Protein AF-A0A1D3KZC9-F1 (afdb_monomer)

pLDDT: mean 85.13, std 7.22, range [50.62, 93.44]

Foldseek 3Di:
DDVVVVVVLVVLALVVDVVVNVVLVVLVVLLVVLVVQLVVDPDPVSNVVSVVVSVLSQLLSQLQVLQQLLCVVPPDSYRDDPPCSVSSNVLSVLLVVLVCVLQVVVLVVLVVVLVVVLVVVLVVCVVVVHPDDPVRSVVVSVVVSVVVSVVSVVVSVVLSVLLSSQCSVVVNDSVSSVPVVVSVVVVVVVD

Structure (mmCIF, N/CA/C/O backbone):
data_AF-A0A1D3KZC9-F1
#
_entry.id   AF-A0A1D3KZC9-F1
#
loop_
_atom_site.group_PDB
_atom_site.id
_atom_site.type_symbol
_atom_site.label_atom_id
_atom_site.label_alt_id
_atom_site.label_comp_id
_atom_site.label_asym_id
_atom_site.label_entity_id
_atom_site.label_seq_id
_atom_site.pdbx_PDB_ins_code
_atom_site.Cartn_x
_atom_site.Cartn_y
_atom_site.Cartn_z
_atom_site.occupancy
_atom_site.B_iso_or_equiv
_atom_site.auth_seq_id
_atom_site.auth_comp_id
_atom_site.auth_asym_id
_atom_site.auth_atom_id
_atom_site.pdbx_PDB_model_num
ATOM 1 N N . MET A 1 1 ? -7.525 -28.012 16.147 1.00 68.50 1 MET A N 1
ATOM 2 C CA . MET A 1 1 ? -8.435 -26.908 15.762 1.00 68.50 1 MET A CA 1
ATOM 3 C C . MET A 1 1 ? -9.162 -27.343 14.500 1.00 68.50 1 MET A C 1
ATOM 5 O O . MET A 1 1 ? -8.484 -27.747 13.566 1.00 68.50 1 MET A O 1
ATOM 9 N N . ASN A 1 2 ? -10.496 -27.383 14.488 1.00 84.69 2 ASN A N 1
ATOM 10 C CA . ASN A 1 2 ? -11.242 -27.889 13.331 1.00 84.69 2 ASN A CA 1
ATOM 11 C C . ASN A 1 2 ? -11.447 -26.745 12.324 1.00 84.69 2 ASN A C 1
ATOM 13 O O . ASN A 1 2 ? -11.935 -25.686 12.720 1.00 84.69 2 ASN A O 1
ATOM 17 N N . ILE A 1 3 ? -11.058 -26.927 11.058 1.00 83.94 3 ILE A N 1
ATOM 18 C CA . ILE A 1 3 ? -11.048 -25.859 10.033 1.00 83.94 3 ILE A CA 1
ATOM 19 C C . ILE A 1 3 ? -12.430 -25.207 9.904 1.00 83.94 3 ILE A C 1
ATOM 21 O O . ILE A 1 3 ? -12.542 -23.984 9.851 1.00 83.94 3 ILE A O 1
ATOM 25 N N . THR A 1 4 ? -13.491 -26.012 9.974 1.00 87.56 4 THR A N 1
ATOM 26 C CA . THR A 1 4 ? -14.883 -25.549 9.937 1.00 87.56 4 THR A CA 1
ATOM 27 C C . THR A 1 4 ? -15.200 -24.533 11.035 1.00 87.56 4 THR A C 1
ATOM 29 O O . THR A 1 4 ? -15.912 -23.562 10.787 1.00 87.56 4 THR A O 1
ATOM 32 N N . HIS A 1 5 ? -14.656 -24.720 12.242 1.00 84.38 5 HIS A N 1
ATOM 33 C CA . HIS A 1 5 ? -14.880 -23.798 13.357 1.00 84.38 5 HIS A CA 1
ATOM 34 C C . HIS A 1 5 ? -14.177 -22.458 13.111 1.00 84.38 5 HIS A C 1
ATOM 36 O O . HIS A 1 5 ? -14.783 -21.407 13.280 1.00 84.38 5 HIS A O 1
ATOM 42 N N . ILE A 1 6 ? -12.940 -22.492 12.605 1.00 83.69 6 ILE A N 1
ATOM 43 C CA . ILE A 1 6 ? -12.166 -21.288 12.261 1.00 83.69 6 ILE A CA 1
ATOM 44 C C . ILE A 1 6 ? -12.878 -20.485 11.174 1.00 83.69 6 ILE A C 1
ATOM 46 O O . ILE A 1 6 ? -12.990 -19.263 11.275 1.00 83.69 6 ILE A O 1
ATOM 50 N N . MET A 1 7 ? -13.378 -21.165 10.138 1.00 83.06 7 MET A N 1
ATOM 51 C CA . MET A 1 7 ? -14.126 -20.513 9.064 1.00 83.06 7 MET A CA 1
ATOM 52 C C . MET A 1 7 ? -15.415 -19.878 9.589 1.00 83.06 7 MET A C 1
ATOM 54 O O . MET A 1 7 ? -15.706 -18.728 9.261 1.00 83.06 7 MET A O 1
ATOM 58 N N . LYS A 1 8 ? -16.160 -20.596 10.438 1.00 86.06 8 LYS A N 1
ATOM 59 C CA . LYS A 1 8 ? -17.395 -20.091 11.046 1.00 86.06 8 LYS A CA 1
ATOM 60 C C . LYS A 1 8 ? -17.137 -18.843 11.892 1.00 86.06 8 LYS A C 1
ATOM 62 O O . LYS A 1 8 ? -17.851 -17.858 11.728 1.00 86.06 8 LYS A O 1
ATOM 67 N N . ASP A 1 9 ? -16.105 -18.855 12.729 1.00 84.44 9 ASP A N 1
ATOM 68 C CA . ASP A 1 9 ? -15.756 -17.716 13.585 1.00 84.44 9 ASP A CA 1
ATOM 69 C C . ASP A 1 9 ? -15.277 -16.513 12.759 1.00 84.44 9 ASP A C 1
ATOM 71 O O . ASP A 1 9 ? -15.690 -15.377 13.001 1.00 84.44 9 ASP A O 1
ATOM 75 N N . SER A 1 10 ? -14.473 -16.769 11.722 1.00 82.81 10 SER A N 1
ATOM 76 C CA . SER A 1 10 ? -13.952 -15.730 10.823 1.00 82.81 10 SER A CA 1
ATOM 77 C C . SER A 1 10 ? -15.059 -15.022 10.039 1.00 82.81 10 SER A C 1
ATOM 79 O O . SER A 1 10 ? -14.954 -13.824 9.794 1.00 82.81 10 SER A O 1
ATOM 81 N N . LEU A 1 11 ? -16.124 -15.738 9.657 1.00 84.38 11 LEU A N 1
ATOM 82 C CA . LEU A 1 11 ? -17.298 -15.158 8.994 1.00 84.38 11 LEU A CA 1
ATOM 83 C C . LEU A 1 11 ? -18.260 -14.502 9.987 1.00 84.38 11 LEU A C 1
ATOM 85 O O . LEU A 1 11 ? -18.856 -13.474 9.675 1.00 84.38 11 LEU A O 1
ATOM 89 N N . LYS A 1 12 ? -18.396 -15.051 11.198 1.00 85.75 12 LYS A N 1
ATOM 90 C CA . LYS A 1 12 ? -19.250 -14.465 12.237 1.00 85.75 12 LYS A CA 1
ATOM 91 C C . LYS A 1 12 ? -18.767 -13.070 12.628 1.00 85.75 12 LYS A C 1
ATOM 93 O O . LYS A 1 12 ? -19.596 -12.190 12.810 1.00 85.75 12 LYS A O 1
ATOM 98 N N . TYR A 1 13 ? -17.454 -12.847 12.692 1.00 85.56 13 TYR A N 1
ATOM 99 C CA . TYR A 1 13 ? -16.871 -11.567 13.101 1.00 85.56 13 TYR A CA 1
ATOM 100 C C . TYR A 1 13 ? -17.349 -10.349 12.275 1.00 85.56 13 TYR A C 1
ATOM 102 O O . TYR A 1 13 ? -17.935 -9.435 12.858 1.00 85.56 13 TYR A O 1
ATOM 110 N N . PRO A 1 14 ? -17.176 -10.289 10.935 1.00 80.19 14 PRO A N 1
ATOM 111 C CA . PRO A 1 14 ? -17.654 -9.155 10.144 1.00 80.19 14 PRO A CA 1
ATOM 112 C C . PRO A 1 14 ? -19.182 -9.031 10.165 1.00 80.19 14 PRO A C 1
ATOM 114 O O . PRO A 1 14 ? -19.695 -7.915 10.163 1.00 80.19 14 PRO A O 1
ATOM 117 N N . PHE A 1 15 ? -19.913 -10.149 10.226 1.00 82.31 15 PHE A N 1
ATOM 118 C CA . PHE A 1 15 ? -21.379 -10.147 10.214 1.00 82.31 15 PHE A CA 1
ATOM 119 C C . PHE A 1 15 ? -22.026 -9.960 11.590 1.00 82.31 15 PHE A C 1
ATOM 121 O O . PHE A 1 15 ? -23.232 -9.728 11.654 1.00 82.31 15 PHE A O 1
ATOM 128 N N . SER A 1 16 ? -21.251 -9.986 12.679 1.00 84.81 16 SER A N 1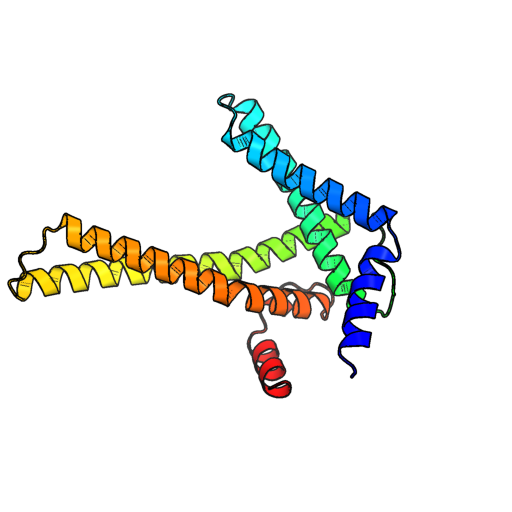
ATOM 129 C CA . SER A 1 16 ? -21.761 -9.760 14.036 1.00 84.81 16 SER A CA 1
ATOM 130 C C . SER A 1 16 ? -22.376 -8.369 14.189 1.00 84.81 16 SER A C 1
ATOM 132 O O . SER A 1 16 ? -23.273 -8.178 15.004 1.00 84.81 16 SER A O 1
ATOM 134 N N . ASP A 1 17 ? -21.920 -7.398 13.393 1.00 85.31 17 ASP A N 1
ATOM 135 C CA . ASP A 1 17 ? -22.535 -6.079 13.296 1.00 85.31 17 ASP A CA 1
ATOM 136 C C . ASP A 1 17 ? -22.611 -5.635 11.830 1.00 85.31 17 ASP A C 1
ATOM 138 O O . ASP A 1 17 ? -21.705 -4.995 11.283 1.00 85.31 17 ASP A O 1
ATOM 142 N N . TRP A 1 18 ? -23.737 -5.970 11.196 1.00 85.06 18 TRP A N 1
ATOM 143 C CA . TRP A 1 18 ? -24.006 -5.654 9.793 1.00 85.06 18 TRP A CA 1
ATOM 144 C C . TRP A 1 18 ? -23.922 -4.152 9.486 1.00 85.06 18 TRP A C 1
ATOM 146 O O . TRP A 1 18 ? -23.518 -3.764 8.390 1.00 85.06 18 TRP A O 1
ATOM 156 N N . LYS A 1 19 ? -24.250 -3.279 10.453 1.00 86.62 19 LYS A N 1
ATOM 157 C CA . LYS A 1 19 ? -24.164 -1.824 10.255 1.00 86.62 19 LYS A CA 1
ATOM 158 C C . LYS A 1 19 ? -22.709 -1.389 10.124 1.00 86.62 19 LYS A C 1
ATOM 160 O O . LYS A 1 19 ? -22.384 -0.657 9.194 1.00 86.62 19 LYS A O 1
ATOM 165 N N . LYS A 1 20 ? -21.821 -1.851 11.012 1.00 87.06 20 LYS A N 1
ATOM 166 C CA . LYS A 1 20 ? -20.382 -1.534 10.933 1.00 87.06 20 LYS A CA 1
ATOM 167 C C . LYS A 1 20 ? -19.753 -2.095 9.656 1.00 87.06 20 LYS A C 1
ATOM 169 O O . LYS A 1 20 ? -18.963 -1.396 9.025 1.00 87.06 20 LYS A O 1
ATOM 174 N N . PHE A 1 21 ? -20.133 -3.310 9.258 1.00 86.88 21 PHE A N 1
ATOM 175 C CA . PHE A 1 21 ? -19.684 -3.914 8.003 1.00 86.88 21 PHE A CA 1
ATOM 176 C C . PHE A 1 21 ? -20.085 -3.074 6.785 1.00 86.88 21 PHE A C 1
ATOM 178 O O . PHE A 1 21 ? -19.226 -2.712 5.984 1.00 86.88 21 PHE A O 1
ATOM 185 N N . LEU A 1 22 ? -21.363 -2.690 6.686 1.00 88.06 22 LEU A N 1
ATOM 186 C CA . LEU A 1 22 ? -21.849 -1.838 5.600 1.00 88.06 22 LEU A CA 1
ATOM 187 C C . LEU A 1 22 ? -21.183 -0.461 5.594 1.00 88.06 22 LEU A C 1
ATOM 189 O O . LEU A 1 22 ? -20.773 0.001 4.535 1.00 88.06 22 LEU A O 1
ATOM 193 N N . ILE A 1 23 ? -21.033 0.183 6.757 1.00 87.69 23 ILE A N 1
ATOM 194 C CA . ILE A 1 23 ? -20.352 1.483 6.863 1.00 87.69 23 ILE A CA 1
ATOM 195 C C . ILE A 1 23 ? -18.921 1.370 6.335 1.00 87.69 23 ILE A C 1
ATOM 197 O O . ILE A 1 23 ? -18.491 2.204 5.540 1.00 87.69 23 ILE A O 1
ATOM 201 N N . PHE A 1 24 ? -18.192 0.322 6.727 1.00 88.00 24 PHE A N 1
ATOM 202 C CA . PHE A 1 24 ? -16.841 0.096 6.228 1.00 88.00 24 PHE A CA 1
ATOM 203 C C . PHE A 1 24 ? -16.810 -0.173 4.717 1.00 88.00 24 PHE A C 1
ATOM 205 O O . PHE A 1 24 ? -15.984 0.401 4.011 1.00 88.00 24 PHE A O 1
ATOM 212 N N . GLY A 1 25 ? -17.733 -0.996 4.211 1.00 86.62 25 GLY A N 1
ATOM 213 C CA . GLY A 1 25 ? -17.872 -1.273 2.781 1.00 86.62 25 GLY A CA 1
ATOM 214 C C . GLY A 1 25 ? -18.138 -0.008 1.965 1.00 86.62 25 GLY A C 1
ATOM 215 O O . GLY A 1 25 ? -17.467 0.231 0.965 1.00 86.62 25 GLY A O 1
ATOM 216 N N . ILE A 1 26 ? -19.040 0.857 2.434 1.00 89.88 26 ILE A N 1
ATOM 217 C CA . ILE A 1 26 ? -19.328 2.153 1.809 1.00 89.88 26 ILE A CA 1
ATOM 218 C C . ILE A 1 26 ? -18.075 3.039 1.803 1.00 89.88 26 ILE A C 1
ATOM 220 O O . ILE A 1 26 ? -17.724 3.589 0.761 1.00 89.88 26 ILE A O 1
ATOM 224 N N . ILE A 1 27 ? -17.352 3.131 2.925 1.00 88.44 27 ILE A N 1
ATOM 225 C CA . ILE A 1 27 ? -16.090 3.886 3.006 1.00 88.44 27 ILE A CA 1
ATOM 226 C C . ILE A 1 27 ? -15.076 3.382 1.966 1.00 88.44 27 ILE A C 1
ATOM 228 O O . ILE A 1 27 ? -14.432 4.193 1.296 1.00 88.44 27 ILE A O 1
ATOM 232 N N . LEU A 1 28 ? -14.940 2.063 1.796 1.00 89.81 28 LEU A N 1
ATOM 233 C CA . LEU A 1 28 ? -14.043 1.474 0.797 1.00 89.81 28 LEU A CA 1
ATOM 234 C C . LEU A 1 28 ? -14.463 1.814 -0.635 1.00 89.81 28 LEU A C 1
ATOM 236 O O . LEU A 1 28 ? -13.606 2.168 -1.446 1.00 89.81 28 LEU A O 1
ATOM 240 N N . VAL A 1 29 ? -15.759 1.742 -0.943 1.00 90.81 29 VAL A N 1
ATOM 241 C CA . VAL A 1 29 ? -16.281 2.113 -2.265 1.00 90.81 29 VAL A CA 1
ATOM 242 C C . VAL A 1 29 ? -15.969 3.577 -2.558 1.00 90.81 29 VAL A C 1
ATOM 244 O O . VAL A 1 29 ? -15.335 3.858 -3.571 1.00 90.81 29 VAL A O 1
ATOM 247 N N . PHE A 1 30 ? -16.293 4.496 -1.643 1.00 87.25 30 PHE A N 1
ATOM 248 C CA . PHE A 1 30 ? -15.986 5.919 -1.821 1.00 87.25 30 PHE A CA 1
ATOM 249 C C . PHE A 1 30 ? -14.489 6.173 -1.998 1.00 87.25 30 PHE A C 1
ATOM 251 O O . PHE A 1 30 ? -14.108 6.939 -2.878 1.00 87.25 30 PHE A O 1
ATOM 258 N N . THR A 1 31 ? -13.637 5.497 -1.220 1.00 85.88 31 THR A N 1
ATOM 259 C CA . THR A 1 31 ? -12.176 5.628 -1.345 1.00 85.88 31 THR A CA 1
ATOM 260 C C . THR A 1 31 ? -11.714 5.322 -2.772 1.00 85.88 31 THR A C 1
ATOM 262 O O . THR A 1 31 ? -10.960 6.099 -3.351 1.00 85.88 31 THR A O 1
ATOM 265 N N . ASN A 1 32 ? -12.198 4.224 -3.359 1.00 87.12 32 ASN A N 1
ATOM 266 C CA . ASN A 1 32 ? -11.830 3.835 -4.721 1.00 87.12 32 ASN A CA 1
ATOM 267 C C . ASN A 1 32 ? -12.495 4.728 -5.777 1.00 87.12 32 ASN A C 1
ATOM 269 O O . ASN A 1 32 ? -11.850 5.077 -6.761 1.00 87.12 32 ASN A O 1
ATOM 273 N N . MET A 1 33 ? -13.748 5.145 -5.567 1.00 86.62 33 MET A N 1
ATOM 274 C CA . MET A 1 33 ? -14.445 6.051 -6.483 1.00 86.62 33 MET A CA 1
ATOM 275 C C . MET A 1 33 ? -13.717 7.391 -6.626 1.00 86.62 33 MET A C 1
ATOM 277 O O . MET A 1 33 ? -13.533 7.849 -7.748 1.00 86.62 33 MET A O 1
ATOM 281 N N . PHE A 1 34 ? -13.245 7.992 -5.527 1.00 85.00 34 PHE A N 1
ATOM 282 C CA . PHE A 1 34 ? -12.469 9.237 -5.586 1.00 85.00 34 PHE A CA 1
ATOM 283 C C . PHE A 1 34 ? -11.168 9.077 -6.384 1.00 85.00 34 PHE A C 1
ATOM 285 O O . PHE A 1 34 ? -10.842 9.938 -7.198 1.00 85.00 34 PHE A O 1
ATOM 292 N N . SER A 1 35 ? -10.452 7.961 -6.211 1.00 81.62 35 SER A N 1
ATOM 293 C CA . SER A 1 35 ? -9.245 7.675 -6.997 1.00 81.62 35 SER A CA 1
ATOM 294 C C . SER A 1 35 ? -9.551 7.467 -8.479 1.00 81.62 35 SER A C 1
ATOM 296 O O . SER A 1 35 ? -8.820 7.968 -9.325 1.00 81.62 35 SER A O 1
ATOM 298 N N . ILE A 1 36 ? -10.644 6.778 -8.804 1.00 85.06 36 ILE A N 1
ATOM 299 C CA . ILE A 1 36 ? -11.067 6.556 -10.189 1.00 85.06 36 ILE A CA 1
ATOM 300 C C . ILE A 1 36 ? -11.431 7.884 -10.856 1.00 85.06 36 ILE A C 1
ATOM 302 O O . ILE A 1 36 ? -10.916 8.163 -11.928 1.00 85.06 36 ILE A O 1
ATOM 306 N N . ILE A 1 37 ? -12.239 8.738 -10.216 1.00 83.75 37 ILE A N 1
ATOM 307 C CA . ILE A 1 37 ? -12.642 10.042 -10.779 1.00 83.75 37 ILE A CA 1
ATOM 308 C C . ILE A 1 37 ? -11.421 10.865 -11.205 1.00 83.75 37 ILE A C 1
ATOM 310 O O . ILE A 1 37 ? -11.433 11.446 -12.286 1.00 83.75 37 ILE A O 1
ATOM 314 N N . SER A 1 38 ? -10.350 10.852 -10.405 1.00 79.56 38 SER A N 1
ATOM 315 C CA . SER A 1 38 ? -9.118 11.584 -10.716 1.00 79.56 38 SER A CA 1
ATOM 316 C C . SER A 1 38 ? -8.408 11.125 -12.000 1.00 79.56 38 SER A C 1
ATOM 318 O O . SER A 1 38 ? -7.643 11.896 -12.567 1.00 79.56 38 SER A O 1
ATOM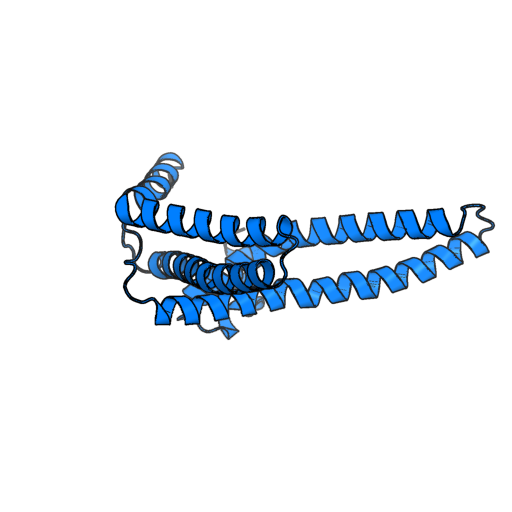 320 N N . LEU A 1 39 ? -8.669 9.899 -12.473 1.00 83.38 39 LEU A N 1
ATOM 321 C CA . LEU A 1 39 ? -8.093 9.338 -13.703 1.00 83.38 39 LEU A CA 1
ATOM 322 C C . LEU A 1 39 ? -8.916 9.657 -14.961 1.00 83.38 39 LEU A C 1
ATOM 324 O O . LEU A 1 39 ? -8.395 9.525 -16.063 1.00 83.38 39 LEU A O 1
ATOM 328 N N . PHE A 1 40 ? -10.191 10.029 -14.806 1.00 86.06 40 PHE A N 1
ATOM 329 C CA . PHE A 1 40 ? -11.140 10.225 -15.913 1.00 86.06 40 PHE A CA 1
ATOM 330 C C . PHE A 1 40 ? -11.567 11.689 -16.109 1.00 86.06 40 PHE A C 1
ATOM 332 O O . PHE A 1 40 ? -12.395 11.969 -16.971 1.00 86.06 40 PHE A O 1
ATOM 339 N N . THR A 1 41 ? -11.047 12.616 -15.302 1.00 87.00 41 THR A N 1
ATOM 340 C CA . THR A 1 41 ? -11.357 14.048 -15.394 1.00 87.00 41 THR A CA 1
ATOM 341 C C . THR A 1 41 ? -10.189 14.819 -15.998 1.00 87.00 41 THR A C 1
ATOM 343 O O . THR A 1 41 ? -9.063 14.707 -15.520 1.00 87.00 41 THR A O 1
ATOM 346 N N . ASP A 1 42 ? -10.472 15.655 -16.995 1.00 88.00 42 ASP A N 1
ATOM 347 C CA . ASP A 1 42 ? -9.493 16.603 -17.545 1.00 88.00 42 ASP A CA 1
ATOM 348 C C . ASP A 1 42 ? -9.398 17.888 -16.698 1.00 88.00 42 ASP A C 1
ATOM 350 O O . ASP A 1 42 ? -8.416 18.628 -16.769 1.00 88.00 42 ASP A O 1
ATOM 354 N N . ASP A 1 43 ? -10.409 18.163 -15.863 1.00 90.25 43 ASP A N 1
ATOM 355 C CA . ASP A 1 43 ? -10.400 19.303 -14.944 1.00 90.25 43 ASP A CA 1
ATOM 356 C C . ASP A 1 43 ? -9.453 19.045 -13.764 1.00 90.25 43 ASP A C 1
ATOM 358 O O . ASP A 1 43 ? -9.709 18.213 -12.884 1.00 90.25 43 ASP A O 1
ATOM 362 N N . LEU A 1 44 ? -8.372 19.824 -13.732 1.00 87.19 44 LEU A N 1
ATOM 363 C CA . LEU A 1 44 ? -7.324 19.771 -12.723 1.00 87.19 44 LEU A CA 1
ATOM 364 C C . LEU A 1 44 ? -7.845 20.029 -11.299 1.00 87.19 44 LEU A C 1
ATOM 366 O O . LEU A 1 44 ? -7.382 19.402 -10.347 1.00 87.19 44 LEU A O 1
ATOM 370 N N . THR A 1 45 ? -8.824 20.921 -11.133 1.00 89.94 45 THR A N 1
ATOM 371 C CA . THR A 1 45 ? -9.391 21.259 -9.817 1.00 89.94 45 THR A CA 1
ATOM 372 C C . THR A 1 45 ? -10.157 20.069 -9.249 1.00 89.94 45 THR A C 1
ATOM 374 O O . THR A 1 45 ? -10.005 19.724 -8.074 1.00 89.94 45 THR A O 1
ATOM 377 N N . LEU A 1 46 ? -10.939 19.397 -10.098 1.00 86.25 46 LEU A N 1
ATOM 378 C CA . LEU A 1 46 ? -11.672 18.186 -9.730 1.00 86.25 46 LEU A CA 1
ATOM 379 C C . LEU A 1 46 ? -10.726 17.002 -9.481 1.00 86.25 46 LEU A C 1
ATO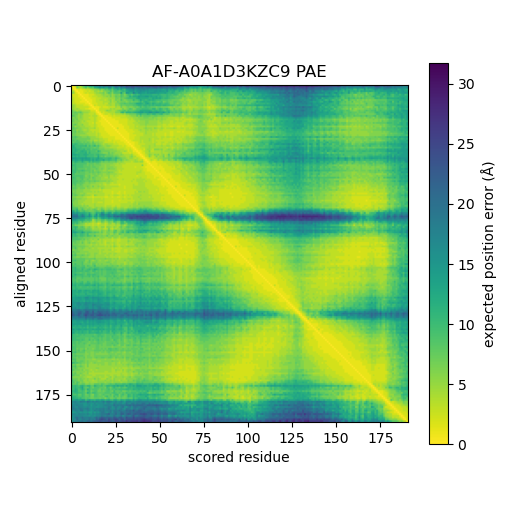M 381 O O . LEU A 1 46 ? -10.931 16.247 -8.524 1.00 86.25 46 LEU A O 1
ATOM 385 N N . ALA A 1 47 ? -9.657 16.865 -10.273 1.00 88.31 47 ALA A N 1
ATOM 386 C CA . ALA A 1 47 ? -8.622 15.853 -10.063 1.00 88.31 47 ALA A CA 1
ATOM 387 C C . ALA A 1 47 ? -7.938 16.020 -8.696 1.00 88.31 47 ALA A C 1
ATOM 389 O O . ALA A 1 47 ? -7.889 15.084 -7.898 1.00 88.31 47 ALA A O 1
ATOM 390 N N . PHE A 1 48 ? -7.469 17.228 -8.374 1.00 87.94 48 PHE A N 1
ATOM 391 C CA . PHE A 1 48 ? -6.833 17.484 -7.081 1.00 87.94 48 PHE A CA 1
ATOM 392 C C . PHE A 1 48 ? -7.806 17.341 -5.911 1.00 87.94 48 PHE A C 1
ATOM 394 O O . PHE A 1 48 ? -7.456 16.722 -4.905 1.00 87.94 48 PHE A O 1
ATOM 401 N N . GLY A 1 49 ? -9.029 17.866 -6.034 1.00 89.19 49 GLY A N 1
ATOM 402 C CA . GLY A 1 49 ? -10.050 17.736 -4.995 1.00 89.19 49 GLY A CA 1
ATOM 403 C C . GLY A 1 49 ? -10.356 16.271 -4.675 1.00 89.19 49 GLY A C 1
ATOM 404 O O . GLY A 1 49 ? -10.324 15.869 -3.511 1.00 89.19 49 GLY A O 1
ATOM 405 N N . SER A 1 50 ? -10.565 15.449 -5.708 1.00 88.00 50 SER A N 1
ATOM 406 C CA . SER A 1 50 ? -10.829 14.015 -5.547 1.00 88.00 50 SER A CA 1
ATOM 407 C C . SER A 1 50 ? -9.635 13.248 -4.970 1.00 88.00 50 SER A C 1
ATOM 409 O O . SER A 1 50 ? -9.833 12.423 -4.077 1.00 88.00 50 SER A O 1
ATOM 411 N N . LEU A 1 51 ? -8.399 13.563 -5.373 1.00 87.31 51 LEU A N 1
ATOM 412 C CA . LEU A 1 51 ? -7.194 12.970 -4.782 1.00 87.31 51 LEU A CA 1
ATOM 413 C C . LEU A 1 51 ? -7.075 13.272 -3.288 1.00 87.31 51 LEU A C 1
ATOM 415 O O . LEU A 1 51 ? -6.861 12.355 -2.497 1.00 87.31 51 LEU A O 1
ATOM 419 N N . VAL A 1 52 ? -7.249 14.533 -2.882 1.00 89.62 52 VAL A N 1
ATOM 420 C CA . VAL A 1 52 ? -7.164 14.931 -1.468 1.00 89.62 52 VAL A CA 1
ATOM 421 C C . VAL A 1 52 ? -8.252 14.238 -0.646 1.00 89.62 52 VAL A C 1
ATOM 423 O O . VAL A 1 52 ? -7.957 13.666 0.408 1.00 89.62 52 VAL A O 1
ATOM 426 N N . SER A 1 53 ? -9.496 14.217 -1.133 1.00 88.50 53 SER A N 1
ATOM 427 C CA . SER A 1 53 ? -10.601 13.520 -0.466 1.00 88.50 53 SER A CA 1
ATOM 428 C C . SER A 1 53 ? -10.353 12.014 -0.357 1.00 88.50 53 SER A C 1
ATOM 430 O O . SER A 1 53 ? -10.474 11.449 0.733 1.00 88.50 53 SER A O 1
ATOM 432 N N . GLY A 1 54 ? -9.947 11.366 -1.452 1.00 87.75 54 GLY A N 1
ATOM 433 C CA . GLY A 1 54 ? -9.615 9.943 -1.477 1.00 87.75 54 GLY A CA 1
ATOM 434 C C . GLY A 1 54 ? -8.467 9.601 -0.529 1.00 87.75 54 GLY A C 1
ATOM 435 O O . GLY A 1 54 ? -8.525 8.597 0.179 1.00 87.75 54 GLY A O 1
ATOM 436 N N . PHE A 1 55 ? -7.464 10.473 -0.432 1.00 86.62 55 PHE A N 1
ATOM 437 C CA . PHE A 1 55 ? -6.336 10.300 0.476 1.00 86.62 55 PHE A CA 1
ATOM 438 C C . PHE A 1 55 ? -6.777 10.350 1.946 1.00 86.62 55 PHE A C 1
ATOM 440 O O . PHE A 1 55 ? -6.467 9.438 2.714 1.00 86.62 55 PHE A O 1
ATOM 447 N N . ILE A 1 56 ? -7.569 11.357 2.335 1.00 89.12 56 ILE A N 1
ATOM 448 C CA . ILE A 1 56 ? -8.087 11.504 3.707 1.00 89.12 56 ILE A CA 1
ATOM 449 C C . ILE A 1 56 ? -8.951 10.298 4.103 1.00 89.12 56 ILE A C 1
ATOM 451 O O . ILE A 1 56 ? -8.743 9.701 5.165 1.00 89.12 56 ILE A O 1
ATOM 455 N N . ILE A 1 57 ? -9.900 9.912 3.247 1.00 89.12 57 ILE A N 1
ATOM 456 C CA . ILE A 1 57 ? -10.805 8.783 3.505 1.00 89.12 57 ILE A CA 1
ATOM 457 C C . ILE A 1 57 ? -10.019 7.465 3.519 1.00 89.12 57 ILE A C 1
ATOM 459 O O . ILE A 1 57 ? -10.228 6.628 4.400 1.00 89.12 57 ILE A O 1
ATOM 463 N N . GLY A 1 58 ? -9.048 7.308 2.619 1.00 89.12 58 GLY A N 1
ATOM 464 C CA . GLY A 1 58 ? -8.178 6.138 2.552 1.00 89.12 58 GLY A CA 1
ATOM 465 C C . GLY A 1 58 ? -7.363 5.926 3.829 1.00 89.12 58 GLY A C 1
ATOM 466 O O . GLY A 1 58 ? -7.242 4.793 4.301 1.00 89.12 58 GLY A O 1
ATOM 467 N N . PHE A 1 59 ? -6.861 6.995 4.457 1.00 89.81 59 PHE A N 1
ATOM 468 C CA . PHE A 1 59 ? -6.209 6.883 5.766 1.00 89.81 59 PHE A CA 1
ATOM 469 C C . PHE A 1 59 ? -7.153 6.417 6.859 1.00 89.81 59 PHE A C 1
ATOM 471 O O . PHE A 1 59 ? -6.773 5.571 7.668 1.00 89.81 59 PHE A O 1
ATOM 478 N N . LEU A 1 60 ? -8.371 6.955 6.894 1.00 90.38 60 LEU A N 1
ATOM 479 C CA . LEU A 1 60 ? -9.378 6.542 7.866 1.00 90.38 60 LEU A CA 1
ATOM 480 C C . LEU A 1 60 ? -9.745 5.067 7.682 1.00 90.38 60 LEU A C 1
ATOM 482 O O . LEU A 1 60 ? -9.831 4.336 8.670 1.00 90.38 60 LEU A O 1
ATOM 486 N N . ALA A 1 61 ? -9.870 4.610 6.433 1.00 90.81 61 ALA A N 1
ATOM 487 C CA . ALA A 1 61 ? -10.108 3.211 6.103 1.00 90.81 61 ALA A CA 1
ATOM 488 C C . ALA A 1 61 ? -8.954 2.309 6.576 1.00 90.81 61 ALA A C 1
ATOM 490 O O . ALA A 1 61 ? -9.185 1.328 7.285 1.00 90.81 61 ALA A O 1
ATOM 491 N N . LYS A 1 62 ? -7.697 2.666 6.272 1.00 91.25 62 LYS A N 1
ATOM 492 C CA . LYS A 1 62 ? -6.511 1.916 6.734 1.00 91.25 62 LYS A 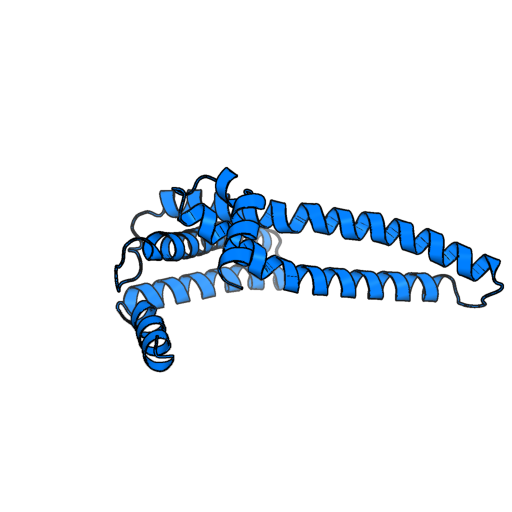CA 1
ATOM 493 C C . LYS A 1 62 ? -6.359 1.933 8.256 1.00 91.25 62 LYS A C 1
ATOM 495 O O . LYS A 1 62 ? -6.003 0.919 8.853 1.00 91.25 62 LYS A O 1
ATOM 500 N N . GLY A 1 63 ? -6.671 3.056 8.893 1.00 90.88 63 GLY A N 1
ATOM 501 C CA . GLY A 1 63 ? -6.715 3.187 10.345 1.00 90.88 63 GLY A CA 1
ATOM 502 C C . GLY A 1 63 ? -7.769 2.290 10.988 1.00 90.88 63 GLY A C 1
ATOM 503 O O . GLY A 1 63 ? -7.510 1.673 12.021 1.00 90.88 63 GLY A O 1
ATOM 504 N N . TYR A 1 64 ? -8.942 2.160 10.358 1.00 90.62 64 TYR A N 1
ATOM 505 C CA . TYR A 1 64 ? -9.975 1.224 10.797 1.00 90.62 64 TYR A CA 1
ATOM 506 C C . TYR A 1 64 ? -9.518 -0.232 10.673 1.00 90.62 64 TYR A C 1
ATOM 508 O O . TYR A 1 64 ? -9.648 -0.990 11.632 1.00 90.62 64 TYR A O 1
ATOM 516 N N . LEU A 1 65 ? -8.918 -0.605 9.535 1.00 89.69 65 LEU A N 1
ATOM 517 C CA . LEU A 1 65 ? -8.341 -1.940 9.330 1.00 89.69 65 LEU A CA 1
ATOM 518 C C . LEU A 1 65 ? -7.313 -2.271 10.409 1.00 89.69 65 LEU A C 1
ATOM 520 O O . LEU A 1 65 ? -7.359 -3.335 11.020 1.00 89.69 65 LEU A O 1
ATOM 524 N N . PHE A 1 66 ? -6.422 -1.331 10.711 1.00 91.44 66 PHE A N 1
ATOM 525 C CA . PHE A 1 66 ? -5.448 -1.514 11.776 1.00 91.44 66 PHE A CA 1
ATOM 526 C C . PHE A 1 66 ? -6.100 -1.655 13.157 1.00 91.44 66 PHE A C 1
ATOM 528 O O . PHE A 1 66 ? -5.647 -2.447 13.983 1.00 91.44 66 PHE A O 1
ATOM 535 N N . ARG A 1 67 ? -7.202 -0.943 13.406 1.00 89.88 67 ARG A N 1
ATOM 536 C CA . ARG A 1 67 ? -7.984 -1.093 14.635 1.00 89.88 67 ARG A CA 1
ATOM 537 C C . ARG A 1 67 ? -8.638 -2.469 14.740 1.00 89.88 67 ARG A C 1
ATOM 539 O O . ARG A 1 67 ? -8.652 -3.008 15.839 1.00 89.88 67 ARG A O 1
ATOM 546 N N . ILE A 1 68 ? -9.115 -3.051 13.637 1.00 88.25 68 ILE A N 1
ATOM 547 C CA . ILE A 1 68 ? -9.606 -4.441 13.602 1.00 88.25 68 ILE A CA 1
ATOM 548 C C . ILE A 1 68 ? -8.483 -5.401 14.016 1.00 88.25 68 ILE A C 1
ATOM 550 O O . ILE A 1 68 ? -8.672 -6.205 14.926 1.00 88.25 68 ILE A O 1
ATOM 554 N N . ILE A 1 69 ? -7.289 -5.253 13.430 1.00 88.38 69 ILE A N 1
ATOM 555 C CA . ILE A 1 69 ? -6.112 -6.069 13.783 1.00 88.38 69 ILE A CA 1
ATOM 556 C C . ILE A 1 69 ? -5.747 -5.893 15.267 1.00 88.38 69 ILE A C 1
ATOM 558 O O . ILE A 1 69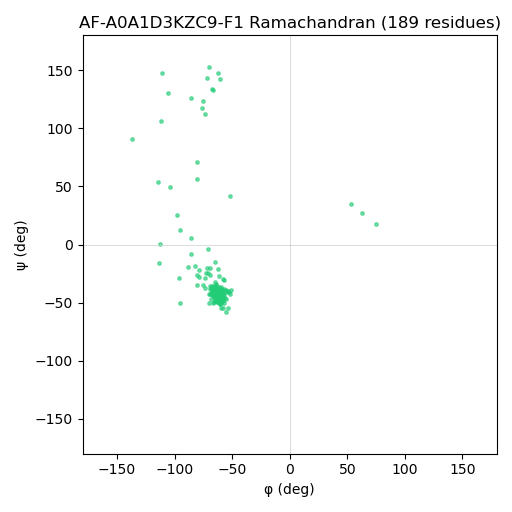 ? -5.411 -6.851 15.952 1.00 88.38 69 ILE A O 1
ATOM 562 N N . LYS A 1 70 ? -5.826 -4.673 15.805 1.00 86.62 70 LYS A N 1
ATOM 563 C CA . LYS A 1 70 ? -5.562 -4.410 17.228 1.00 86.62 70 LYS A CA 1
ATOM 564 C C . LYS A 1 70 ? -6.618 -5.032 18.138 1.00 86.62 70 LYS A C 1
ATOM 566 O O . LYS A 1 70 ? -6.279 -5.570 19.191 1.00 86.62 70 LYS A O 1
ATOM 571 N N . SER A 1 71 ? -7.882 -4.962 17.737 1.00 82.56 71 SER A N 1
ATOM 572 C CA . SER A 1 71 ? -9.002 -5.533 18.476 1.00 82.56 71 SER A CA 1
ATOM 573 C C . SER A 1 71 ? -8.995 -7.054 18.475 1.00 82.56 71 SER A C 1
ATOM 575 O O . SER A 1 71 ? -9.533 -7.620 19.410 1.00 82.56 71 SER A O 1
ATOM 577 N N . SER A 1 72 ? -8.310 -7.730 17.549 1.00 76.75 72 SER A N 1
ATOM 578 C CA . SER A 1 72 ? -8.171 -9.193 17.609 1.00 76.75 72 SER A CA 1
ATOM 579 C C . SER A 1 72 ? -7.378 -9.690 18.832 1.00 76.75 72 SER A C 1
ATOM 581 O O . SER A 1 72 ? -7.424 -10.874 19.148 1.00 76.75 72 SER A O 1
ATOM 583 N N . LYS A 1 73 ? -6.643 -8.810 19.534 1.00 67.62 73 LYS A N 1
ATOM 584 C CA . LYS A 1 73 ? -5.943 -9.125 20.796 1.00 67.62 73 LYS A CA 1
ATOM 585 C C . LYS A 1 73 ? -6.903 -9.272 21.981 1.00 67.62 73 LYS A C 1
ATOM 587 O O . LYS A 1 73 ? -6.593 -9.976 22.936 1.00 67.62 73 LYS A O 1
ATOM 592 N N . THR A 1 74 ? -8.031 -8.576 21.936 1.00 62.09 74 THR A N 1
ATOM 593 C CA . THR A 1 74 ? -9.028 -8.551 23.003 1.00 62.09 74 THR A CA 1
ATOM 594 C C . THR A 1 74 ? -10.237 -9.262 22.432 1.00 62.09 74 THR A C 1
ATOM 596 O O . THR A 1 74 ? -10.845 -8.673 21.558 1.00 62.09 74 THR A O 1
ATOM 599 N N . SER A 1 75 ? -10.535 -10.495 22.855 1.00 57.56 75 SER A N 1
ATOM 600 C CA . SER A 1 75 ? -11.504 -11.472 22.302 1.00 57.56 75 SER A CA 1
ATOM 601 C C . SER A 1 75 ? -12.956 -11.000 22.052 1.00 57.56 75 SER A C 1
ATOM 603 O O . SER A 1 75 ? -13.909 -11.706 22.364 1.00 57.56 75 SER A O 1
ATOM 605 N N . GLY A 1 76 ? -13.166 -9.801 21.524 1.00 62.41 76 GLY A N 1
ATOM 606 C CA . GLY A 1 76 ? -14.449 -9.282 21.118 1.00 62.41 76 GLY A CA 1
ATOM 607 C C . GLY A 1 76 ? -14.843 -9.956 19.819 1.00 62.41 76 GLY A C 1
ATOM 608 O O . GLY A 1 76 ? -14.122 -9.872 18.829 1.00 62.41 76 GLY A O 1
ATOM 609 N N . GLU A 1 77 ? -16.006 -10.595 19.827 1.00 68.50 77 GLU A N 1
ATOM 610 C CA . GLU A 1 77 ? -16.626 -11.167 18.629 1.00 68.50 77 GLU A CA 1
ATOM 611 C C . GLU A 1 77 ? -17.165 -10.085 17.674 1.00 68.50 77 GLU A C 1
ATOM 613 O O . GLU A 1 77 ? -17.623 -10.396 16.579 1.00 68.50 77 GLU A O 1
ATOM 618 N N . GLU A 1 78 ? -17.085 -8.809 18.068 1.00 77.56 78 GLU A N 1
ATOM 619 C CA . GLU A 1 78 ? -17.604 -7.678 17.308 1.00 77.56 78 GLU A CA 1
ATOM 620 C C . GLU A 1 78 ? -16.512 -6.765 16.730 1.00 77.56 78 GLU A C 1
ATOM 622 O O . GLU A 1 78 ? -15.490 -6.495 17.378 1.00 77.56 78 GLU A O 1
ATOM 627 N N . PRO A 1 79 ? -16.772 -6.166 15.552 1.00 81.81 79 PRO A N 1
ATOM 628 C CA . PRO A 1 79 ? -15.879 -5.183 14.971 1.00 81.81 79 PRO A CA 1
ATOM 629 C C . PRO A 1 79 ? -15.877 -3.855 15.756 1.00 81.81 79 PRO A C 1
ATOM 631 O O . PRO A 1 79 ? -16.885 -3.480 16.380 1.00 81.81 79 PRO A O 1
ATOM 634 N N . PRO A 1 80 ? -14.763 -3.090 15.717 1.00 84.94 80 PRO A N 1
ATOM 635 C CA . PRO A 1 80 ? -14.613 -1.854 16.481 1.00 84.94 80 PRO A CA 1
ATOM 636 C C . PRO A 1 80 ? -15.634 -0.781 16.082 1.00 84.94 80 PRO A C 1
ATOM 638 O O . PRO A 1 80 ? -16.001 -0.643 14.915 1.00 84.94 80 PRO A O 1
ATOM 641 N N . LYS A 1 81 ? -16.053 0.053 17.039 1.00 85.12 81 LYS A N 1
ATOM 642 C CA . LYS A 1 81 ? -16.967 1.182 16.781 1.00 85.12 81 LYS A CA 1
ATOM 643 C C . LYS A 1 81 ? -16.278 2.322 16.012 1.00 85.12 81 LYS A C 1
ATOM 645 O O . LYS A 1 81 ? -15.137 2.674 16.312 1.00 85.12 81 LYS A O 1
ATOM 650 N N . PHE A 1 82 ? -17.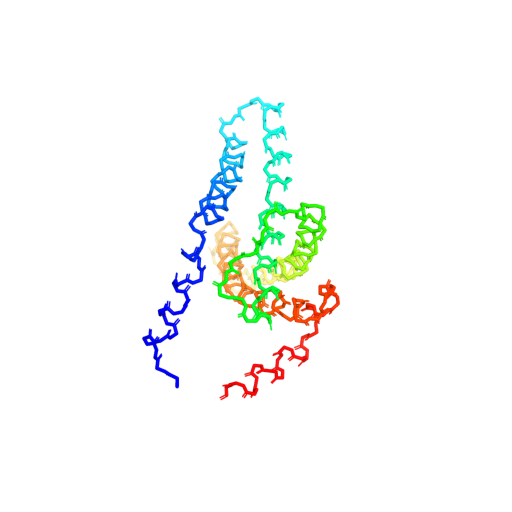005 2.981 15.109 1.00 82.69 82 PHE A N 1
ATOM 651 C CA . PHE A 1 82 ? -16.569 4.170 14.352 1.00 82.69 82 PHE A CA 1
ATOM 652 C C . PHE A 1 82 ? -16.682 5.477 15.164 1.00 82.69 82 PHE A C 1
ATOM 654 O O . PHE A 1 82 ? -17.372 6.413 14.780 1.00 82.69 82 PHE A O 1
ATOM 661 N N . ASN A 1 83 ? -16.047 5.539 16.336 1.00 81.00 83 ASN A N 1
ATOM 662 C CA . ASN A 1 83 ? -16.151 6.689 17.248 1.00 81.00 83 ASN A CA 1
ATOM 663 C C . A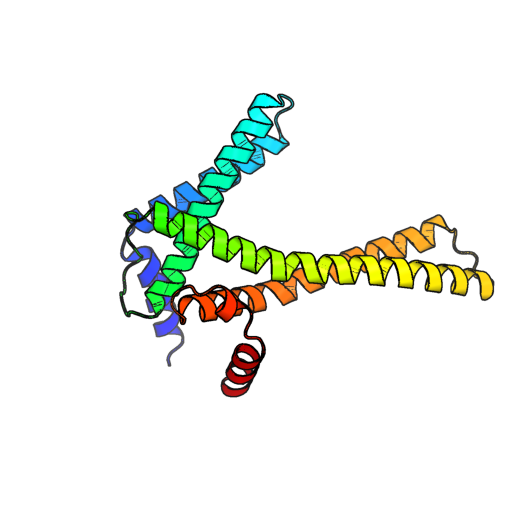SN A 1 83 ? -14.845 7.483 17.430 1.00 81.00 83 ASN A C 1
ATOM 665 O O . ASN A 1 83 ? -14.879 8.610 17.906 1.00 81.00 83 ASN A O 1
ATOM 669 N N . ALA A 1 84 ? -13.696 6.921 17.047 1.00 84.69 84 ALA A N 1
ATOM 670 C CA . ALA A 1 84 ? -12.376 7.489 17.322 1.00 84.69 84 ALA A CA 1
ATOM 671 C C . ALA A 1 84 ? -11.649 7.911 16.035 1.00 84.69 84 ALA A C 1
ATOM 673 O O . ALA A 1 84 ? -10.515 7.497 15.797 1.00 84.69 84 ALA A O 1
ATOM 674 N N . TRP A 1 85 ? -12.296 8.738 15.209 1.00 84.88 85 TRP A N 1
ATOM 675 C CA . TRP A 1 85 ? -11.792 9.182 13.900 1.00 84.88 85 TRP A CA 1
ATOM 676 C C . TRP A 1 85 ? -10.373 9.768 13.959 1.00 84.88 85 TRP A C 1
ATOM 678 O O . TRP A 1 85 ? -9.524 9.402 13.153 1.00 84.88 85 TRP A O 1
ATOM 688 N N . GLY A 1 86 ? -10.065 10.590 14.970 1.00 85.62 86 GLY A N 1
ATOM 689 C CA . GLY A 1 86 ? -8.715 11.139 15.155 1.00 85.62 86 GLY A CA 1
ATOM 690 C C . GLY A 1 86 ? -7.656 10.081 15.497 1.00 85.62 86 GLY A C 1
ATOM 691 O O . GLY A 1 86 ? -6.518 10.166 15.036 1.00 85.62 86 GLY A O 1
ATOM 692 N N . GLY A 1 87 ? -8.022 9.053 16.267 1.00 86.81 87 GLY A N 1
ATOM 693 C CA . GLY A 1 87 ? -7.144 7.909 16.537 1.00 86.81 87 GLY A CA 1
ATOM 694 C C . GLY A 1 87 ? -6.930 7.057 15.287 1.00 86.81 87 GLY A C 1
ATOM 695 O O . GLY A 1 87 ? -5.799 6.708 14.967 1.00 86.81 87 GLY A O 1
ATOM 696 N N . MET A 1 88 ? -8.005 6.814 14.533 1.00 88.50 88 MET A N 1
ATOM 697 C CA . MET A 1 88 ? -7.965 6.090 13.263 1.00 88.50 88 MET A CA 1
ATOM 698 C C . MET A 1 88 ? -7.078 6.801 12.241 1.00 88.50 88 MET A C 1
ATOM 700 O O . MET A 1 88 ? -6.269 6.151 11.596 1.00 88.50 88 MET A O 1
ATOM 704 N N . PHE A 1 89 ? -7.152 8.127 12.137 1.00 89.44 89 PHE A N 1
ATOM 705 C CA . PHE A 1 89 ? -6.279 8.886 11.244 1.00 89.44 89 PHE A CA 1
ATOM 706 C C . PHE A 1 89 ? -4.796 8.754 11.630 1.00 89.44 89 PHE A C 1
ATOM 708 O O . PHE A 1 89 ? -3.961 8.443 10.782 1.00 89.44 89 PHE A O 1
ATOM 715 N N . LYS A 1 90 ? -4.462 8.900 12.923 1.00 91.00 90 LYS A N 1
ATOM 716 C CA . LYS A 1 90 ? -3.086 8.709 13.427 1.00 91.00 90 LYS A CA 1
ATOM 717 C C . LYS A 1 90 ? -2.561 7.303 13.151 1.00 91.00 90 LYS A C 1
ATOM 719 O O . LYS A 1 90 ? -1.413 7.141 12.741 1.00 91.00 90 LYS A O 1
ATOM 724 N N . ASP A 1 91 ? -3.388 6.289 13.376 1.00 92.31 91 ASP A N 1
ATOM 725 C CA . ASP A 1 91 ? -3.025 4.906 13.089 1.00 92.31 91 ASP A CA 1
ATOM 726 C C . ASP A 1 91 ? -2.904 4.658 11.577 1.00 92.31 91 ASP A C 1
ATOM 728 O O . ASP A 1 91 ? -1.965 3.993 11.147 1.00 92.31 91 ASP A O 1
ATOM 732 N N . GLY A 1 92 ? -3.759 5.275 10.758 1.00 90.56 92 GLY A N 1
ATOM 733 C CA . GLY A 1 92 ? -3.661 5.268 9.299 1.00 90.56 92 GLY A CA 1
ATOM 734 C C . GLY A 1 92 ? -2.332 5.833 8.792 1.00 90.56 92 GLY A C 1
ATOM 735 O O . GLY A 1 92 ? -1.700 5.219 7.933 1.00 90.56 92 GLY A O 1
ATOM 736 N N . ILE A 1 93 ? -1.855 6.946 9.364 1.00 92.50 93 ILE A N 1
ATOM 737 C CA . ILE A 1 93 ? -0.532 7.510 9.043 1.00 92.50 93 ILE A CA 1
ATOM 738 C C . ILE A 1 93 ? 0.580 6.512 9.378 1.00 92.50 93 ILE A C 1
ATOM 740 O O . ILE A 1 93 ? 1.483 6.303 8.572 1.00 92.50 93 ILE A O 1
ATOM 744 N N . LYS A 1 94 ? 0.525 5.853 10.541 1.00 92.62 94 LYS A N 1
ATOM 745 C CA . LYS A 1 94 ? 1.534 4.843 10.906 1.00 92.62 94 LYS A CA 1
ATOM 746 C C . LYS A 1 94 ? 1.528 3.661 9.941 1.00 92.62 94 LYS A C 1
ATOM 748 O O . LYS A 1 94 ? 2.594 3.217 9.532 1.00 92.62 94 LYS A O 1
ATOM 753 N N . VAL A 1 95 ? 0.345 3.173 9.561 1.00 93.44 95 VAL A N 1
ATOM 754 C CA . VAL A 1 95 ? 0.191 2.097 8.568 1.00 93.44 95 VAL A CA 1
ATOM 755 C C . VAL A 1 95 ? 0.804 2.506 7.231 1.00 93.44 95 VAL A C 1
ATOM 757 O O . VAL A 1 95 ? 1.494 1.702 6.610 1.00 93.44 95 VAL A O 1
ATOM 760 N N . LEU A 1 96 ? 0.599 3.756 6.805 1.00 91.62 96 LEU A N 1
ATOM 761 C CA . LEU A 1 96 ? 1.231 4.290 5.603 1.00 91.62 96 LEU A CA 1
ATOM 762 C C . LEU A 1 96 ? 2.751 4.322 5.738 1.00 91.62 96 LEU A C 1
ATOM 764 O O . LEU A 1 96 ? 3.420 3.819 4.852 1.00 91.62 96 LEU A O 1
ATOM 768 N N . LEU A 1 97 ? 3.298 4.853 6.834 1.00 91.81 97 LEU A N 1
ATOM 769 C CA . LEU A 1 97 ? 4.748 4.903 7.048 1.00 91.81 97 LEU A CA 1
ATOM 770 C C . LEU A 1 97 ? 5.384 3.511 7.003 1.00 91.81 97 LEU A C 1
ATOM 772 O O . LEU A 1 97 ? 6.429 3.337 6.384 1.00 91.81 97 LEU A O 1
ATOM 776 N N . VAL A 1 98 ? 4.735 2.513 7.607 1.00 92.12 98 VAL A N 1
ATOM 777 C CA . VAL A 1 98 ? 5.156 1.113 7.485 1.00 92.12 98 VAL A CA 1
ATOM 778 C C . VAL A 1 98 ? 5.120 0.687 6.018 1.00 92.12 98 VAL A C 1
ATOM 780 O O . VAL A 1 98 ? 6.153 0.301 5.483 1.00 92.12 98 VAL A O 1
ATOM 783 N N . GLY A 1 99 ? 3.987 0.843 5.332 1.00 89.88 99 GLY A N 1
ATOM 784 C CA . GLY A 1 99 ? 3.870 0.497 3.913 1.00 89.88 99 GLY A CA 1
ATOM 785 C C . GLY A 1 99 ? 4.913 1.184 3.022 1.00 89.88 99 GLY A C 1
ATOM 786 O O . GLY A 1 99 ? 5.489 0.536 2.158 1.00 89.88 99 GLY A O 1
ATOM 787 N N . LEU A 1 100 ? 5.214 2.461 3.266 1.00 90.50 100 LEU A N 1
ATOM 788 C CA . LEU A 1 100 ? 6.227 3.217 2.533 1.00 90.50 100 LEU A CA 1
ATOM 789 C C . LEU A 1 100 ? 7.623 2.649 2.771 1.00 90.50 100 LEU A C 1
ATOM 791 O O . LEU A 1 100 ? 8.344 2.442 1.810 1.00 90.50 100 LEU A O 1
ATOM 795 N N . VAL A 1 101 ? 8.009 2.343 4.008 1.00 91.25 101 VAL A N 1
ATOM 796 C CA . VAL A 1 101 ? 9.333 1.762 4.287 1.00 91.25 101 VAL A CA 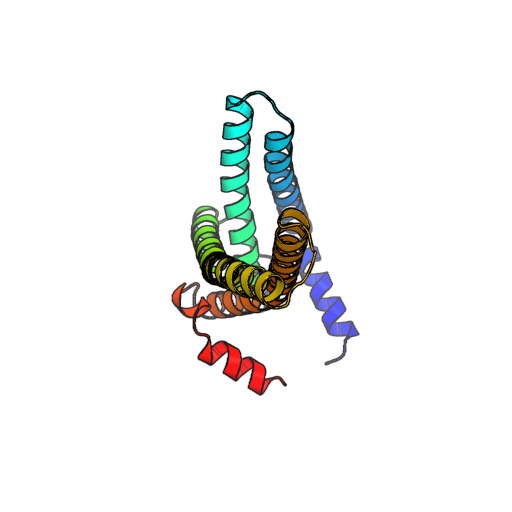1
ATOM 797 C C . VAL A 1 101 ? 9.492 0.392 3.619 1.00 91.25 101 VAL A C 1
ATOM 799 O O . VAL A 1 101 ? 10.530 0.126 3.017 1.00 91.25 101 VAL A O 1
ATOM 802 N N . TYR A 1 102 ? 8.458 -0.453 3.677 1.00 89.62 102 TYR A N 1
ATOM 803 C CA . TYR A 1 102 ? 8.477 -1.780 3.056 1.00 89.62 102 TYR A CA 1
ATOM 804 C C . TYR A 1 102 ? 8.378 -1.733 1.520 1.00 89.62 102 TYR A C 1
ATOM 806 O O . TYR A 1 102 ? 8.857 -2.649 0.859 1.00 89.62 102 TYR A O 1
ATOM 814 N N . LEU A 1 103 ? 7.805 -0.683 0.926 1.00 89.44 103 LEU A N 1
ATOM 815 C CA . LEU A 1 103 ? 7.670 -0.559 -0.530 1.00 89.44 103 LEU A CA 1
ATOM 816 C C . LEU A 1 103 ? 8.808 0.252 -1.161 1.00 89.44 103 LEU A C 1
ATOM 818 O O . LEU A 1 103 ? 9.425 -0.208 -2.114 1.00 89.44 103 LEU A O 1
ATOM 822 N N . ILE A 1 104 ? 9.104 1.438 -0.629 1.00 89.69 104 ILE A N 1
ATOM 823 C CA . ILE A 1 104 ? 10.020 2.416 -1.229 1.00 89.69 104 ILE A CA 1
ATOM 824 C C . ILE A 1 104 ? 11.468 1.943 -1.180 1.00 89.69 104 ILE A C 1
ATOM 826 O O . ILE A 1 104 ? 12.145 1.977 -2.205 1.00 89.69 104 ILE A O 1
ATOM 830 N N . ILE A 1 105 ? 11.958 1.517 -0.008 1.00 88.31 105 ILE A N 1
ATOM 831 C CA . ILE A 1 105 ? 13.376 1.148 0.145 1.00 88.31 105 ILE A CA 1
ATOM 832 C C . ILE A 1 105 ? 13.743 0.032 -0.842 1.00 88.31 105 ILE A C 1
ATOM 834 O O . ILE A 1 105 ? 14.725 0.179 -1.572 1.00 88.31 105 ILE A O 1
ATOM 838 N N . PRO A 1 106 ? 12.955 -1.053 -0.946 1.00 87.62 106 PRO A N 1
ATOM 839 C CA . PRO A 1 106 ? 13.335 -2.154 -1.818 1.00 87.62 106 PRO A CA 1
ATOM 840 C C . PRO A 1 106 ? 13.022 -1.866 -3.286 1.00 87.62 106 PRO A C 1
ATOM 842 O O . PRO A 1 106 ? 13.756 -2.328 -4.151 1.00 87.62 106 PRO A O 1
ATOM 845 N N . PHE A 1 107 ? 12.008 -1.043 -3.578 1.00 88.38 107 PHE A N 1
ATOM 846 C CA . PHE A 1 107 ? 11.764 -0.549 -4.933 1.00 88.38 107 PHE A CA 1
ATOM 847 C C . PHE A 1 107 ? 12.987 0.189 -5.490 1.00 88.38 107 PHE A C 1
ATOM 849 O O . PHE A 1 107 ? 13.465 -0.151 -6.570 1.00 88.38 107 PHE A O 1
ATOM 856 N N . PHE A 1 108 ? 13.549 1.139 -4.734 1.00 90.38 108 PHE A N 1
ATOM 857 C CA . PHE A 1 108 ? 14.759 1.843 -5.164 1.00 90.38 108 PHE A CA 1
ATOM 858 C C . PHE A 1 108 ? 15.956 0.904 -5.313 1.00 90.38 108 PHE A C 1
ATOM 860 O O . PHE A 1 108 ? 16.702 1.040 -6.279 1.00 90.38 108 PHE A O 1
ATOM 867 N N . LEU A 1 109 ? 16.123 -0.074 -4.416 1.00 91.12 109 LEU A N 1
ATOM 868 C CA . LEU A 1 109 ? 17.177 -1.082 -4.559 1.00 91.12 109 LEU A CA 1
ATOM 869 C C . LEU A 1 109 ? 17.035 -1.890 -5.854 1.00 91.12 109 LEU A C 1
ATOM 871 O O . LEU A 1 109 ? 18.025 -2.060 -6.560 1.00 91.12 109 LEU A O 1
ATOM 875 N N . ILE A 1 110 ? 15.825 -2.349 -6.185 1.00 91.56 110 ILE A N 1
ATOM 876 C CA . ILE A 1 110 ? 15.556 -3.116 -7.411 1.00 91.56 110 ILE A CA 1
ATOM 877 C C . ILE A 1 110 ? 15.846 -2.270 -8.650 1.00 91.56 110 ILE A C 1
ATOM 879 O O . ILE A 1 110 ? 16.501 -2.751 -9.568 1.00 91.56 110 ILE A O 1
ATOM 883 N N . VAL A 1 111 ? 15.399 -1.012 -8.674 1.00 90.62 111 VAL A N 1
ATOM 884 C CA . VAL A 1 111 ? 15.620 -0.120 -9.820 1.00 90.62 111 VAL A CA 1
ATOM 885 C C . VAL A 1 111 ? 17.106 0.187 -9.996 1.00 90.62 111 VAL A C 1
ATOM 887 O O . VAL A 1 111 ? 17.627 0.024 -11.094 1.00 90.62 111 VAL A O 1
ATOM 890 N N . ILE A 1 112 ? 17.809 0.583 -8.930 1.00 92.38 112 ILE A N 1
ATOM 891 C CA . ILE A 1 112 ? 19.238 0.932 -9.003 1.00 92.38 112 ILE A CA 1
ATOM 892 C C . ILE A 1 112 ? 20.065 -0.281 -9.435 1.00 92.38 112 ILE A C 1
ATOM 894 O O . ILE A 1 112 ? 20.859 -0.185 -10.370 1.00 92.38 112 ILE A O 1
ATOM 898 N N . LEU A 1 113 ? 19.859 -1.431 -8.786 1.00 91.50 113 LEU A N 1
ATOM 899 C CA . LEU A 1 113 ? 20.563 -2.662 -9.137 1.00 91.50 113 LEU A CA 1
ATOM 900 C C . LEU A 1 113 ? 20.212 -3.107 -10.558 1.00 91.50 113 LEU A C 1
ATOM 902 O O . LEU A 1 113 ? 21.077 -3.550 -11.304 1.00 91.50 113 LEU A O 1
ATOM 906 N N . GLY A 1 114 ? 18.951 -2.953 -10.946 1.00 91.00 114 GLY A N 1
ATOM 907 C CA . GLY A 1 114 ? 18.463 -3.314 -12.262 1.00 91.00 114 GLY A CA 1
ATOM 908 C C . GLY A 1 114 ? 19.091 -2.522 -13.395 1.00 91.00 114 GLY A C 1
ATOM 909 O O . GLY A 1 114 ? 19.551 -3.111 -14.369 1.00 91.00 114 GLY A O 1
ATOM 910 N N . LEU A 1 115 ? 19.153 -1.198 -13.248 1.00 88.88 115 LEU A N 1
ATOM 911 C CA . LEU A 1 115 ? 19.809 -0.320 -14.216 1.00 88.88 115 LEU A CA 1
ATOM 912 C C . LEU A 1 115 ? 21.300 -0.655 -14.345 1.00 88.88 115 LEU A C 1
ATOM 914 O O . LEU A 1 115 ? 21.813 -0.739 -15.458 1.00 88.88 115 LEU A O 1
ATOM 918 N N . PHE A 1 116 ? 21.968 -0.927 -13.222 1.00 90.25 116 PHE A N 1
ATOM 919 C CA . PHE A 1 116 ? 23.373 -1.332 -13.214 1.00 90.25 116 PHE A CA 1
ATOM 920 C C . PHE A 1 116 ? 23.607 -2.666 -13.942 1.00 90.25 116 PHE A C 1
ATOM 922 O O . PHE A 1 116 ? 24.508 -2.785 -14.772 1.00 90.25 116 PHE A O 1
ATOM 929 N N . LEU A 1 117 ? 22.771 -3.674 -13.678 1.00 88.19 117 LEU A N 1
ATOM 930 C CA . LEU A 1 117 ? 22.859 -4.975 -14.348 1.00 88.19 117 LEU A CA 1
ATOM 931 C C . LEU A 1 117 ? 22.567 -4.876 -15.848 1.00 88.19 117 LEU A C 1
ATOM 933 O O . LEU A 1 117 ? 23.202 -5.573 -16.640 1.00 88.19 117 LEU A O 1
ATOM 937 N N . LEU A 1 118 ? 21.638 -4.004 -16.242 1.00 88.31 118 LEU A N 1
ATOM 938 C CA . LEU A 1 118 ? 21.280 -3.784 -17.639 1.00 88.31 118 LEU A CA 1
ATOM 939 C C . LEU A 1 118 ? 22.455 -3.231 -18.452 1.00 88.31 118 LEU A C 1
ATOM 941 O O . LEU A 1 118 ? 22.697 -3.676 -19.574 1.00 88.31 118 LEU A O 1
ATOM 945 N N . GLU A 1 119 ? 23.222 -2.311 -17.870 1.00 85.88 119 GLU A N 1
ATOM 946 C CA . GLU A 1 119 ? 24.423 -1.757 -18.493 1.00 85.88 119 GLU A CA 1
ATOM 947 C C . GLU A 1 119 ? 25.529 -2.812 -18.652 1.00 85.88 119 GLU A C 1
ATOM 949 O O . GLU A 1 119 ? 26.116 -2.939 -19.729 1.00 85.88 119 GLU A O 1
ATOM 954 N N . ILE A 1 120 ? 25.780 -3.628 -17.623 1.00 87.44 120 ILE A N 1
ATOM 955 C CA . ILE A 1 120 ? 26.767 -4.720 -17.694 1.00 87.44 120 ILE A CA 1
ATOM 956 C C . ILE A 1 120 ? 26.380 -5.729 -18.777 1.00 87.44 120 ILE A C 1
ATOM 958 O O . ILE A 1 120 ? 27.209 -6.109 -19.606 1.00 87.44 120 ILE A O 1
ATOM 962 N N . PHE A 1 121 ? 25.120 -6.162 -18.779 1.00 83.25 121 PHE A N 1
ATOM 963 C CA . PHE A 1 121 ? 24.639 -7.181 -19.705 1.00 83.25 121 PHE A CA 1
ATOM 964 C C . PHE A 1 121 ? 24.624 -6.677 -21.152 1.00 83.25 121 PHE A C 1
ATOM 966 O O . PHE A 1 121 ? 25.042 -7.396 -22.060 1.00 83.25 121 PHE A O 1
ATOM 973 N N . GLY A 1 122 ? 24.229 -5.417 -21.367 1.00 83.06 122 GLY A N 1
ATOM 974 C CA . GLY A 1 122 ? 24.287 -4.777 -22.679 1.00 83.06 122 GLY A CA 1
ATOM 975 C C . GLY A 1 122 ? 25.707 -4.725 -23.241 1.00 83.06 122 GLY A C 1
ATOM 976 O O . GLY A 1 122 ? 25.932 -5.132 -24.381 1.00 83.06 122 GLY A O 1
ATOM 977 N N . ASN A 1 123 ? 26.681 -4.316 -22.424 1.00 83.69 123 ASN A N 1
ATOM 978 C CA . ASN A 1 123 ? 28.088 -4.313 -22.823 1.00 83.69 123 ASN A CA 1
ATOM 979 C C . ASN A 1 123 ? 28.621 -5.730 -23.093 1.00 83.69 123 ASN A C 1
ATOM 981 O O . ASN A 1 123 ? 29.374 -5.926 -24.046 1.00 83.69 123 ASN A O 1
ATOM 985 N N . LEU A 1 124 ? 28.227 -6.733 -22.304 1.00 85.00 124 LEU A N 1
ATOM 986 C CA . LEU A 1 124 ? 28.654 -8.121 -22.504 1.00 85.00 124 LEU A CA 1
ATOM 987 C C . LEU A 1 124 ? 28.197 -8.677 -23.863 1.00 85.00 124 LEU A C 1
ATOM 989 O O . LEU A 1 124 ? 28.999 -9.281 -24.570 1.00 85.00 124 LEU A O 1
ATOM 993 N N . ILE A 1 125 ? 26.940 -8.440 -24.255 1.00 83.75 125 ILE A N 1
ATOM 994 C CA . ILE A 1 125 ? 26.401 -8.893 -25.550 1.00 83.75 125 ILE A CA 1
ATOM 995 C C . ILE A 1 125 ? 27.193 -8.289 -26.715 1.00 83.75 125 ILE A C 1
ATOM 997 O O . ILE A 1 125 ? 27.561 -9.012 -27.643 1.00 83.75 125 ILE A O 1
ATOM 1001 N N . LEU A 1 126 ? 27.491 -6.987 -26.648 1.00 82.81 126 LEU A N 1
ATOM 1002 C CA . LEU A 1 126 ? 28.275 -6.295 -27.673 1.00 82.81 126 LEU A CA 1
ATOM 1003 C C . LEU A 1 126 ? 29.697 -6.867 -27.783 1.00 82.81 126 LEU A C 1
ATOM 1005 O O . LEU A 1 126 ? 30.178 -7.110 -28.887 1.00 82.81 126 LEU A O 1
ATOM 1009 N N . ASN A 1 127 ? 30.351 -7.142 -26.649 1.00 84.25 127 ASN A N 1
ATOM 1010 C CA . ASN A 1 127 ? 31.707 -7.703 -26.619 1.00 84.25 127 ASN A CA 1
ATOM 1011 C C . ASN A 1 127 ? 31.778 -9.161 -27.110 1.00 84.25 127 ASN A C 1
ATOM 1013 O O . ASN A 1 127 ? 32.813 -9.584 -27.617 1.00 84.25 127 ASN A O 1
ATOM 1017 N N . LEU A 1 128 ? 30.690 -9.928 -26.996 1.00 84.94 128 LEU A N 1
ATOM 1018 C CA . LEU A 1 128 ? 30.598 -11.311 -27.485 1.00 84.94 128 LEU A CA 1
ATOM 1019 C C . LEU A 1 128 ? 30.187 -11.411 -28.969 1.00 84.94 128 LEU A C 1
ATOM 1021 O O . LEU A 1 128 ? 29.963 -12.513 -29.467 1.00 84.94 128 LEU A O 1
ATOM 1025 N N . GLY A 1 129 ? 30.080 -10.283 -29.681 1.00 80.38 129 GLY A N 1
ATOM 1026 C CA . GLY A 1 129 ? 29.683 -10.246 -31.092 1.00 80.38 129 GLY A CA 1
ATOM 1027 C C . GLY A 1 129 ? 28.187 -10.484 -31.328 1.00 80.38 129 GLY A C 1
ATOM 1028 O O . GLY A 1 129 ? 27.786 -10.816 -32.443 1.00 80.38 129 GLY A O 1
ATOM 1029 N N . GLY A 1 130 ? 27.353 -10.337 -30.293 1.00 78.44 130 GLY A N 1
ATOM 1030 C CA . GLY A 1 130 ? 25.904 -10.460 -30.413 1.00 78.44 130 GLY A CA 1
ATOM 1031 C C . GLY A 1 130 ? 25.306 -9.333 -31.259 1.00 78.44 130 GLY A C 1
ATOM 1032 O O . GLY A 1 130 ? 25.596 -8.160 -31.048 1.00 78.44 130 GLY A O 1
ATOM 1033 N N . THR A 1 131 ? 24.429 -9.687 -32.199 1.00 76.00 131 THR A N 1
ATOM 1034 C CA . THR A 1 131 ? 23.760 -8.759 -33.130 1.00 76.00 131 THR A CA 1
ATOM 1035 C C . THR A 1 131 ? 22.352 -8.357 -32.677 1.00 76.00 131 THR A C 1
ATOM 1037 O O . THR A 1 131 ? 21.505 -8.009 -33.501 1.00 76.00 131 THR A O 1
ATOM 1040 N N . LEU A 1 132 ? 22.064 -8.400 -31.370 1.00 75.56 132 LEU A N 1
ATOM 1041 C CA . LEU A 1 132 ? 20.821 -7.816 -30.861 1.00 75.56 132 LEU A CA 1
ATOM 1042 C C . LEU A 1 132 ? 20.880 -6.295 -31.015 1.00 75.56 132 LEU A C 1
ATOM 1044 O O . LEU A 1 132 ? 21.870 -5.663 -30.644 1.00 75.56 132 LEU A O 1
ATOM 1048 N N . SER A 1 133 ? 19.802 -5.695 -31.526 1.00 81.88 133 SER A N 1
ATOM 1049 C CA . SER A 1 133 ? 19.693 -4.240 -31.536 1.00 81.88 133 SER A CA 1
ATOM 1050 C C . SER A 1 133 ? 19.728 -3.711 -30.102 1.00 81.88 133 SER A C 1
ATOM 1052 O O . SER A 1 133 ? 19.135 -4.289 -29.189 1.00 81.88 133 SER A O 1
ATOM 1054 N N . THR A 1 134 ? 20.380 -2.569 -29.903 1.00 78.88 134 THR A N 1
ATOM 1055 C CA . THR A 1 134 ? 20.449 -1.879 -28.609 1.00 78.88 134 THR A CA 1
ATOM 1056 C C . THR A 1 134 ? 19.059 -1.694 -27.985 1.00 78.88 134 THR A C 1
ATOM 1058 O O . THR A 1 134 ? 18.875 -1.915 -26.791 1.00 78.88 134 THR A O 1
ATOM 1061 N N . SER A 1 135 ? 18.051 -1.385 -28.807 1.00 82.19 135 SER A N 1
ATOM 1062 C CA . SER A 1 135 ? 16.649 -1.274 -28.390 1.00 82.19 135 SER A CA 1
ATOM 1063 C C . SER A 1 135 ? 16.057 -2.578 -27.847 1.00 82.19 135 SER A C 1
ATOM 1065 O O . SER A 1 135 ? 15.342 -2.539 -26.848 1.00 82.19 135 SER A O 1
ATOM 1067 N N . ALA A 1 136 ? 16.361 -3.727 -28.460 1.00 83.56 136 ALA A N 1
ATOM 1068 C CA . ALA A 1 136 ? 15.849 -5.022 -28.020 1.00 83.56 136 ALA A CA 1
ATOM 1069 C C . ALA A 1 136 ? 16.446 -5.416 -26.664 1.00 83.56 136 ALA A C 1
ATOM 1071 O O . ALA A 1 136 ? 15.717 -5.842 -25.772 1.00 83.56 136 ALA A O 1
ATOM 1072 N N . THR A 1 137 ? 17.751 -5.204 -26.472 1.00 81.56 137 THR A N 1
ATOM 1073 C CA . THR A 1 137 ? 18.435 -5.496 -25.204 1.00 81.56 137 THR A CA 1
ATOM 1074 C C . THR A 1 137 ? 17.869 -4.679 -24.042 1.00 81.56 137 THR A C 1
ATOM 1076 O O . THR A 1 137 ? 17.578 -5.236 -22.983 1.00 81.56 137 THR A O 1
ATOM 1079 N N . TYR A 1 138 ? 17.655 -3.372 -24.238 1.00 83.62 138 TYR A N 1
ATOM 1080 C CA . TYR A 1 138 ? 17.046 -2.526 -23.208 1.00 83.62 138 TYR A CA 1
ATOM 1081 C C . TYR A 1 138 ? 15.576 -2.878 -22.952 1.00 83.62 138 TYR A C 1
ATOM 1083 O O . TYR A 1 138 ? 15.161 -2.881 -21.795 1.00 83.62 138 TYR A O 1
ATOM 1091 N N . GLY A 1 139 ? 14.813 -3.232 -23.993 1.00 86.81 139 GLY A N 1
ATOM 1092 C CA . GLY A 1 139 ? 13.428 -3.694 -23.857 1.00 86.81 139 GLY A CA 1
ATOM 1093 C C . GLY A 1 139 ? 13.315 -4.929 -22.963 1.00 86.81 139 GLY A C 1
ATOM 1094 O O . GLY A 1 139 ? 12.655 -4.877 -21.928 1.00 86.81 139 GLY A O 1
ATOM 1095 N N . PHE A 1 140 ? 14.060 -5.994 -23.284 1.00 84.69 140 PHE A N 1
ATOM 1096 C CA . PHE A 1 140 ? 14.076 -7.216 -22.469 1.00 84.69 140 PHE A CA 1
ATOM 1097 C C . PHE A 1 140 ? 14.529 -6.964 -21.029 1.00 84.69 140 PHE A C 1
ATOM 1099 O O . PHE A 1 140 ? 13.989 -7.555 -20.094 1.00 84.69 140 PHE A O 1
ATOM 1106 N N . GLY A 1 141 ? 15.509 -6.080 -20.834 1.00 86.69 141 GLY A N 1
ATOM 1107 C CA . GLY A 1 141 ? 15.969 -5.697 -19.505 1.00 86.69 141 GLY A CA 1
ATOM 1108 C C . GLY A 1 141 ? 14.891 -5.019 -18.664 1.00 86.69 141 GLY A C 1
ATOM 1109 O O . GLY A 1 141 ? 14.703 -5.373 -17.502 1.00 86.69 141 GLY A O 1
ATOM 1110 N N . ILE A 1 142 ? 14.159 -4.070 -19.250 1.00 87.81 142 ILE A N 1
ATOM 1111 C CA . ILE A 1 142 ? 13.064 -3.367 -18.571 1.00 87.81 142 ILE A CA 1
ATOM 1112 C C . ILE A 1 142 ? 11.923 -4.336 -18.246 1.00 87.81 142 ILE A C 1
ATOM 1114 O O . ILE A 1 142 ? 11.435 -4.330 -17.116 1.00 87.81 142 ILE A O 1
ATOM 1118 N N . ASP A 1 143 ? 11.542 -5.203 -19.187 1.00 89.31 143 ASP A N 1
ATOM 1119 C CA . ASP A 1 143 ? 10.493 -6.206 -18.973 1.00 89.31 143 ASP A CA 1
ATOM 1120 C C . ASP A 1 143 ? 10.865 -7.178 -17.846 1.00 89.31 143 ASP A C 1
ATOM 1122 O O . ASP A 1 143 ? 10.048 -7.489 -16.973 1.00 89.31 143 ASP A O 1
ATOM 1126 N N . PHE A 1 144 ? 12.128 -7.612 -17.806 1.00 88.62 144 PHE A N 1
ATOM 1127 C CA . PHE A 1 144 ? 12.644 -8.442 -16.724 1.00 88.62 144 PHE A CA 1
ATOM 1128 C C . PHE A 1 144 ? 12.609 -7.714 -15.373 1.00 88.62 144 PHE A C 1
ATOM 1130 O O . PHE A 1 144 ? 12.188 -8.291 -14.369 1.00 88.62 144 PHE A O 1
ATOM 1137 N N . LEU A 1 145 ? 12.995 -6.436 -15.324 1.00 90.81 145 LEU A N 1
ATOM 1138 C CA . LEU A 1 145 ? 12.923 -5.641 -14.094 1.00 90.81 145 LEU A CA 1
ATOM 1139 C C . LEU A 1 145 ? 11.495 -5.444 -13.605 1.00 90.81 145 LEU A C 1
ATOM 1141 O O . LEU A 1 145 ? 11.241 -5.524 -12.402 1.00 90.81 145 LEU A O 1
ATOM 1145 N N . LEU A 1 146 ? 10.559 -5.234 -14.526 1.00 91.00 146 LEU A N 1
ATOM 1146 C CA . LEU A 1 146 ? 9.144 -5.128 -14.211 1.00 91.00 146 LEU A CA 1
ATOM 1147 C C . LEU A 1 146 ? 8.611 -6.447 -13.634 1.00 91.00 146 LEU A C 1
ATOM 1149 O O . LEU A 1 146 ? 7.915 -6.430 -12.617 1.00 91.00 146 LEU A O 1
ATOM 1153 N N . LEU A 1 147 ? 9.006 -7.592 -14.201 1.00 92.44 147 LEU A N 1
ATOM 1154 C CA . LEU A 1 147 ? 8.681 -8.911 -13.654 1.00 92.44 147 LEU A CA 1
ATOM 1155 C C . LEU A 1 147 ? 9.224 -9.088 -12.226 1.00 92.44 147 LEU A C 1
ATOM 1157 O O . LEU A 1 147 ? 8.482 -9.495 -11.331 1.00 92.44 147 LEU A O 1
ATOM 1161 N N . VAL A 1 148 ? 10.494 -8.745 -11.986 1.00 92.25 148 VAL A N 1
ATOM 1162 C CA . VAL A 1 148 ? 11.115 -8.815 -10.650 1.00 92.25 148 VAL A CA 1
ATOM 1163 C C . VAL A 1 148 ? 10.392 -7.904 -9.655 1.00 92.25 148 VAL A C 1
ATOM 1165 O O . VAL A 1 148 ? 10.125 -8.319 -8.526 1.00 92.25 148 VAL A O 1
ATOM 1168 N N . ALA A 1 149 ? 10.024 -6.689 -10.064 1.00 91.19 149 ALA A N 1
ATOM 1169 C CA . ALA A 1 149 ? 9.276 -5.758 -9.225 1.00 91.19 149 ALA A CA 1
ATOM 1170 C C . ALA A 1 149 ? 7.887 -6.305 -8.848 1.00 91.19 149 ALA A C 1
ATOM 1172 O O . ALA A 1 149 ? 7.481 -6.202 -7.690 1.00 91.19 149 ALA A O 1
ATOM 1173 N N . ILE A 1 150 ? 7.177 -6.943 -9.785 1.00 91.56 150 ILE A N 1
ATOM 1174 C CA . ILE A 1 150 ? 5.884 -7.591 -9.509 1.00 91.56 150 ILE A CA 1
ATOM 1175 C C . ILE A 1 150 ? 6.055 -8.746 -8.517 1.00 91.56 150 ILE A C 1
ATOM 1177 O O . ILE A 1 150 ? 5.322 -8.818 -7.527 1.00 91.56 150 ILE A O 1
ATOM 1181 N N . LEU A 1 151 ? 7.039 -9.625 -8.736 1.00 92.88 151 LEU A N 1
ATOM 1182 C CA . LEU A 1 151 ? 7.335 -10.734 -7.822 1.00 92.88 151 LEU A CA 1
ATOM 1183 C C . LEU A 1 151 ? 7.664 -10.225 -6.417 1.00 92.88 151 LEU A C 1
ATOM 1185 O O . LEU A 1 151 ? 7.169 -10.758 -5.424 1.00 92.88 151 LEU A O 1
ATOM 1189 N N . TYR A 1 152 ? 8.443 -9.149 -6.329 1.00 92.12 152 TYR A N 1
ATOM 1190 C CA . TYR A 1 152 ? 8.748 -8.496 -5.067 1.00 92.12 152 TYR A CA 1
ATOM 1191 C C . TYR A 1 152 ? 7.483 -8.016 -4.338 1.00 92.12 152 TYR A C 1
ATOM 1193 O O . TYR A 1 152 ? 7.331 -8.268 -3.141 1.00 92.12 152 TYR A O 1
ATOM 1201 N N . VAL A 1 153 ? 6.545 -7.373 -5.046 1.00 90.69 153 VAL A N 1
ATOM 1202 C CA . VAL A 1 153 ? 5.278 -6.914 -4.453 1.00 90.69 153 VAL A CA 1
ATOM 1203 C C . VAL A 1 153 ? 4.479 -8.086 -3.880 1.00 90.69 153 VAL A C 1
ATOM 1205 O O . VAL A 1 153 ? 3.976 -7.996 -2.759 1.00 90.69 153 VAL A O 1
ATOM 1208 N N . VAL A 1 154 ? 4.405 -9.211 -4.595 1.00 91.50 154 VAL A N 1
ATOM 1209 C CA . VAL A 1 154 ? 3.719 -10.419 -4.106 1.00 91.50 154 VAL A CA 1
ATOM 1210 C C . VAL A 1 154 ? 4.346 -10.928 -2.803 1.00 91.50 154 VAL A C 1
ATOM 1212 O O . VAL A 1 154 ? 3.626 -11.302 -1.876 1.00 91.50 154 VAL A O 1
ATOM 1215 N N . LEU A 1 155 ? 5.676 -10.889 -2.692 1.00 90.06 155 LEU A N 1
ATOM 1216 C CA . LEU A 1 155 ? 6.404 -11.348 -1.506 1.00 90.06 155 LEU A CA 1
ATOM 1217 C C . LEU A 1 155 ? 6.324 -10.375 -0.322 1.00 90.06 155 LEU A C 1
ATOM 1219 O O . LEU A 1 155 ? 6.277 -10.810 0.830 1.00 90.06 155 LEU A O 1
ATOM 1223 N N . ILE A 1 156 ? 6.300 -9.061 -0.563 1.00 89.81 156 ILE A N 1
ATOM 1224 C CA . ILE A 1 156 ? 6.355 -8.072 0.521 1.00 89.81 156 ILE A CA 1
ATOM 1225 C C . ILE A 1 156 ? 5.008 -7.844 1.208 1.00 89.81 156 ILE A C 1
ATOM 1227 O O . ILE A 1 156 ? 4.969 -7.476 2.386 1.00 89.81 156 ILE A O 1
ATOM 1231 N N . VAL A 1 157 ? 3.891 -8.071 0.512 1.00 89.62 157 VAL A N 1
ATOM 1232 C CA . VAL A 1 157 ? 2.541 -7.930 1.080 1.00 89.62 157 VAL A CA 1
ATOM 1233 C C . VAL A 1 157 ? 2.358 -8.753 2.366 1.00 89.62 157 VAL A C 1
ATOM 1235 O O . VAL A 1 157 ? 2.021 -8.148 3.389 1.00 89.62 157 VAL A O 1
ATOM 1238 N N . PRO A 1 158 ? 2.615 -10.079 2.402 1.00 87.88 158 PRO A N 1
ATOM 1239 C CA . PRO A 1 158 ? 2.460 -10.862 3.630 1.00 87.88 158 PRO A CA 1
ATOM 1240 C C . PRO A 1 158 ? 3.408 -10.403 4.747 1.00 87.88 158 PRO A C 1
ATOM 1242 O O . PRO A 1 158 ? 3.000 -10.328 5.907 1.00 87.88 158 PRO A O 1
ATOM 1245 N N . ILE A 1 159 ? 4.641 -10.011 4.412 1.00 88.06 159 ILE A N 1
ATOM 1246 C CA . ILE A 1 159 ? 5.607 -9.476 5.386 1.00 88.06 159 ILE A CA 1
ATOM 1247 C C . ILE A 1 159 ? 5.080 -8.173 6.004 1.00 88.06 159 ILE A C 1
ATOM 1249 O O . ILE A 1 159 ? 5.152 -7.981 7.218 1.00 88.06 159 ILE A O 1
ATOM 1253 N N . THR A 1 160 ? 4.487 -7.301 5.188 1.00 89.44 160 THR A N 1
ATOM 1254 C CA . THR A 1 160 ? 3.887 -6.041 5.645 1.00 89.44 160 THR A CA 1
ATOM 1255 C C . THR A 1 160 ? 2.693 -6.304 6.562 1.00 89.44 160 THR A C 1
ATOM 1257 O O . THR A 1 160 ? 2.560 -5.654 7.598 1.00 89.44 160 THR A O 1
ATOM 1260 N N . LEU A 1 161 ? 1.846 -7.291 6.249 1.00 88.75 161 LEU A N 1
ATOM 1261 C CA . LEU A 1 161 ? 0.734 -7.690 7.120 1.00 88.75 161 LEU A CA 1
ATOM 1262 C C . LEU A 1 161 ? 1.228 -8.200 8.483 1.00 88.75 161 LEU A C 1
ATOM 1264 O O . LEU A 1 161 ? 0.684 -7.808 9.517 1.00 88.75 161 LEU A O 1
ATOM 1268 N N . LEU A 1 162 ? 2.294 -9.006 8.508 1.00 87.94 162 LEU A N 1
ATOM 1269 C CA . LEU A 1 162 ? 2.928 -9.470 9.747 1.00 87.94 162 LEU A CA 1
ATOM 1270 C C . LEU A 1 162 ? 3.533 -8.312 10.553 1.00 87.94 162 LEU A C 1
ATOM 1272 O O . LEU A 1 162 ? 3.374 -8.258 11.776 1.00 87.94 162 LEU A O 1
ATOM 1276 N N . ALA A 1 163 ? 4.170 -7.352 9.881 1.00 90.06 163 ALA A N 1
ATOM 1277 C CA . ALA A 1 163 ? 4.691 -6.140 10.506 1.00 90.06 163 ALA A CA 1
ATOM 1278 C C . ALA A 1 163 ? 3.568 -5.310 11.151 1.00 90.06 163 ALA A C 1
ATOM 1280 O O . ALA A 1 163 ? 3.683 -4.890 12.306 1.00 90.06 163 ALA A O 1
ATOM 1281 N N . LEU A 1 164 ? 2.442 -5.133 10.452 1.00 91.00 164 LEU A N 1
ATOM 1282 C CA . LEU A 1 164 ? 1.260 -4.454 10.987 1.00 91.00 164 LEU A CA 1
ATOM 1283 C C . LEU A 1 164 ? 0.650 -5.215 12.170 1.00 91.00 164 LEU A C 1
ATOM 1285 O O . LEU A 1 164 ? 0.314 -4.594 13.178 1.00 91.00 164 LEU A O 1
ATOM 1289 N N . ALA A 1 165 ? 0.573 -6.545 12.110 1.00 87.94 165 ALA A N 1
ATOM 1290 C CA . ALA A 1 165 ? 0.121 -7.363 13.233 1.00 87.94 165 ALA A CA 1
ATOM 1291 C C . ALA A 1 165 ? 1.047 -7.225 14.456 1.00 87.94 165 ALA A C 1
ATOM 1293 O O . ALA A 1 165 ? 0.576 -7.070 15.587 1.00 87.94 165 ALA A O 1
ATOM 1294 N N . ASN A 1 166 ? 2.369 -7.203 14.258 1.00 87.88 166 ASN A N 1
ATOM 1295 C CA . ASN A 1 166 ? 3.321 -6.984 15.350 1.00 87.88 166 ASN A CA 1
ATOM 1296 C C . ASN A 1 166 ? 3.233 -5.558 15.919 1.00 87.88 166 ASN A C 1
ATOM 1298 O O . ASN A 1 166 ? 3.348 -5.367 17.131 1.00 87.88 166 ASN A O 1
ATOM 1302 N N . MET A 1 167 ? 2.970 -4.556 15.075 1.00 91.19 167 MET A N 1
ATOM 1303 C CA . MET A 1 167 ? 2.698 -3.180 15.504 1.00 91.19 167 MET A CA 1
ATOM 1304 C C . MET A 1 167 ? 1.406 -3.086 16.324 1.00 91.19 167 MET A C 1
ATOM 1306 O O . MET A 1 167 ? 1.372 -2.401 17.348 1.00 91.19 167 MET A O 1
ATOM 1310 N N . ALA A 1 168 ? 0.353 -3.792 15.912 1.00 89.00 168 ALA A N 1
ATOM 1311 C CA . ALA A 1 168 ? -0.920 -3.841 16.621 1.00 89.00 168 ALA A CA 1
ATOM 1312 C C . ALA A 1 168 ? -0.783 -4.495 18.006 1.00 89.00 168 ALA A C 1
ATOM 1314 O O . ALA A 1 168 ? -1.339 -3.991 18.983 1.00 89.00 168 ALA A O 1
ATOM 1315 N N . ARG A 1 169 ? 0.020 -5.564 18.118 1.00 85.31 169 ARG A N 1
ATOM 1316 C CA . ARG A 1 169 ? 0.301 -6.249 19.395 1.00 85.31 169 ARG A CA 1
ATOM 1317 C C . ARG A 1 169 ? 1.066 -5.380 20.397 1.00 85.31 169 ARG A C 1
ATOM 1319 O O . ARG A 1 169 ? 0.840 -5.526 21.600 1.00 85.31 169 ARG A O 1
ATOM 1326 N N . ASN A 1 170 ? 1.928 -4.493 19.900 1.00 85.88 170 ASN A N 1
ATOM 1327 C CA . ASN A 1 170 ? 2.835 -3.639 20.673 1.00 85.88 170 ASN A CA 1
ATOM 1328 C C . ASN A 1 170 ? 2.351 -2.177 20.755 1.00 85.88 170 ASN A C 1
ATOM 1330 O O . ASN A 1 170 ? 3.103 -1.242 20.469 1.00 85.88 170 ASN A O 1
ATOM 1334 N N . ASP A 1 171 ? 1.081 -1.975 21.111 1.00 83.50 171 ASP A N 1
ATOM 1335 C CA . ASP A 1 171 ? 0.475 -0.661 21.391 1.00 83.50 171 ASP A CA 1
ATOM 1336 C C . ASP A 1 171 ? 0.647 0.384 20.281 1.00 83.50 171 ASP A C 1
ATOM 1338 O O . ASP A 1 171 ? 0.776 1.582 20.535 1.00 83.50 171 ASP A O 1
ATOM 1342 N N . SER A 1 172 ? 0.634 -0.058 19.021 1.00 82.62 172 SER A N 1
ATOM 1343 C CA . SER A 1 172 ? 0.714 0.839 17.864 1.00 82.62 172 SER A CA 1
ATOM 1344 C C . SER A 1 172 ? 2.039 1.621 17.803 1.00 82.62 172 SER A C 1
ATOM 1346 O O . SER A 1 172 ? 2.084 2.731 17.258 1.00 82.62 172 SER A O 1
ATOM 1348 N N . LYS A 1 173 ? 3.120 1.063 18.372 1.00 86.69 173 LYS A N 1
ATOM 1349 C CA . LYS A 1 173 ? 4.482 1.605 18.277 1.00 86.69 173 LYS A CA 1
ATOM 1350 C C . LYS A 1 173 ? 5.062 1.303 16.898 1.00 86.69 173 LYS A C 1
ATOM 1352 O O . LYS A 1 173 ? 5.304 0.148 16.560 1.00 86.69 173 LYS A O 1
ATOM 1357 N N . LEU A 1 174 ? 5.359 2.351 16.134 1.00 85.81 174 LEU A N 1
ATOM 1358 C CA . LEU A 1 174 ? 5.874 2.245 14.764 1.00 85.81 174 LEU A CA 1
ATOM 1359 C C . LEU A 1 174 ? 7.155 1.396 14.678 1.00 85.81 174 LEU A C 1
ATOM 1361 O O . LEU A 1 174 ? 7.280 0.543 13.807 1.00 85.81 174 LEU A O 1
ATOM 1365 N N . ARG A 1 175 ? 8.064 1.541 15.653 1.00 84.38 175 ARG A N 1
ATOM 1366 C CA . ARG A 1 175 ? 9.303 0.749 15.735 1.00 84.38 175 ARG A CA 1
ATOM 1367 C C . ARG A 1 175 ? 9.054 -0.761 15.794 1.00 84.38 175 ARG A C 1
ATOM 1369 O O . ARG A 1 175 ? 9.897 -1.521 15.339 1.00 84.38 175 ARG A O 1
ATOM 1376 N N . SER A 1 176 ? 7.926 -1.200 16.350 1.00 85.44 176 SER A N 1
ATOM 1377 C CA . SER A 1 176 ? 7.594 -2.623 16.460 1.00 85.44 176 SER A CA 1
ATOM 1378 C C . SER A 1 176 ? 7.247 -3.260 15.117 1.00 85.44 176 SER A C 1
ATOM 1380 O O . SER A 1 176 ? 7.439 -4.463 14.970 1.00 85.44 176 SER A O 1
ATOM 1382 N N . ALA A 1 177 ? 6.801 -2.476 14.131 1.00 84.69 177 ALA A N 1
ATOM 1383 C CA . ALA A 1 177 ? 6.590 -2.981 12.777 1.00 84.69 177 ALA A CA 1
ATOM 1384 C C . ALA A 1 177 ? 7.903 -3.487 12.156 1.00 84.69 177 ALA A C 1
ATOM 1386 O O . ALA A 1 177 ? 7.913 -4.519 11.503 1.00 84.69 177 ALA A O 1
ATOM 1387 N N . PHE A 1 178 ? 9.020 -2.814 12.444 1.00 85.00 178 PHE A N 1
ATOM 1388 C CA . PHE A 1 178 ? 10.329 -3.067 11.828 1.00 85.00 178 PHE A CA 1
ATOM 1389 C C . PHE A 1 178 ? 11.240 -3.992 12.640 1.00 85.00 178 PHE A C 1
ATOM 1391 O O . PHE A 1 178 ? 12.439 -4.081 12.382 1.00 85.00 178 PHE A O 1
ATOM 1398 N N . ARG A 1 179 ? 10.719 -4.678 13.661 1.00 83.38 179 ARG A N 1
ATOM 1399 C CA . ARG A 1 179 ? 11.510 -5.640 14.442 1.00 83.38 179 ARG A CA 1
ATOM 1400 C C . ARG A 1 179 ? 11.609 -6.974 13.706 1.00 83.38 179 ARG A C 1
ATOM 1402 O O . ARG A 1 179 ? 11.025 -7.970 14.121 1.00 83.38 179 ARG A O 1
ATOM 1409 N N . PHE A 1 180 ? 12.377 -6.981 12.619 1.00 70.81 180 PHE A N 1
ATOM 1410 C CA . PHE A 1 180 ? 12.554 -8.135 11.732 1.00 70.81 180 PHE A CA 1
ATOM 1411 C C . PHE A 1 180 ? 12.990 -9.403 12.475 1.00 70.81 180 PHE A C 1
ATOM 1413 O O . PHE A 1 180 ? 12.462 -10.474 12.202 1.00 70.81 180 PHE A O 1
ATOM 1420 N N . HIS A 1 181 ? 13.880 -9.287 13.464 1.00 65.94 181 HIS A N 1
ATOM 1421 C CA . HIS A 1 181 ? 14.351 -10.437 14.241 1.00 65.94 181 HIS A CA 1
ATOM 1422 C C . HIS A 1 181 ? 13.226 -11.132 15.030 1.00 65.94 181 HIS A C 1
ATOM 1424 O O . HIS A 1 181 ? 13.144 -12.356 15.049 1.00 65.94 181 HIS A O 1
ATOM 1430 N N . GLU A 1 182 ? 12.310 -10.362 15.626 1.00 68.56 182 GLU A N 1
ATOM 1431 C CA . GLU A 1 182 ? 11.143 -10.918 16.325 1.00 68.56 182 GLU A CA 1
ATOM 1432 C C . GLU A 1 182 ? 10.147 -11.554 15.345 1.00 68.56 182 GLU A C 1
ATOM 1434 O O . GLU A 1 182 ? 9.519 -12.558 15.672 1.00 68.56 182 GLU A O 1
ATOM 1439 N N . LEU A 1 183 ? 9.999 -10.975 14.147 1.00 67.88 183 LEU A N 1
ATOM 1440 C CA . LEU A 1 183 ? 9.125 -11.505 13.098 1.00 67.88 183 LEU A CA 1
ATOM 1441 C C . LEU A 1 183 ? 9.642 -12.854 12.581 1.00 67.88 183 LEU A C 1
ATOM 1443 O O . LEU A 1 183 ? 8.890 -13.823 12.569 1.00 67.88 183 LEU A O 1
ATOM 1447 N N . PHE A 1 184 ? 10.925 -12.938 12.221 1.00 65.81 184 PHE A N 1
ATOM 1448 C CA . PHE A 1 184 ? 11.541 -14.172 11.725 1.00 65.81 184 PHE A CA 1
ATOM 1449 C C . PHE A 1 184 ? 11.634 -15.263 12.795 1.00 65.81 184 PHE A C 1
ATOM 1451 O O . PHE A 1 184 ? 11.407 -16.428 12.480 1.00 65.81 184 PHE A O 1
ATOM 1458 N N . SER A 1 185 ? 11.902 -14.902 14.055 1.00 72.12 185 SER A N 1
ATOM 1459 C CA . SER A 1 185 ? 11.889 -15.859 15.169 1.00 72.12 185 SER A CA 1
ATOM 1460 C C . SER A 1 185 ? 10.505 -16.492 15.353 1.00 72.12 185 SER A C 1
ATOM 1462 O O . SER A 1 185 ? 10.385 -17.711 15.411 1.00 72.12 185 SER A O 1
ATOM 1464 N N . LYS A 1 186 ? 9.435 -15.685 15.318 1.00 64.50 186 LYS A N 1
ATOM 1465 C CA . LYS A 1 186 ? 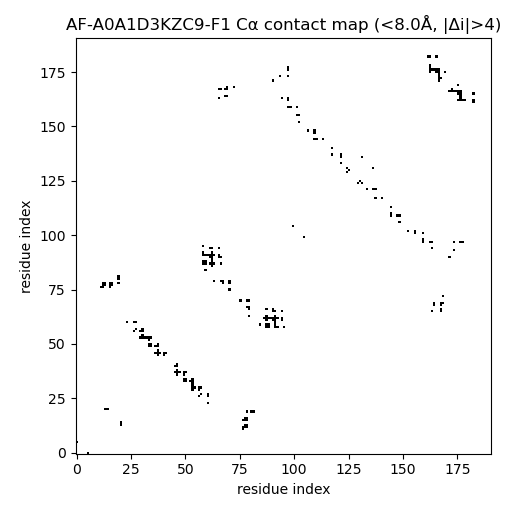8.055 -16.191 15.413 1.00 64.50 186 LYS A CA 1
ATOM 1466 C C . LYS A 1 186 ? 7.640 -17.043 14.219 1.00 64.50 186 LYS A C 1
ATOM 1468 O O . LYS A 1 186 ? 6.931 -18.020 14.402 1.00 64.50 186 LYS A O 1
ATOM 1473 N N . ILE A 1 187 ? 8.053 -16.682 13.003 1.00 66.06 187 ILE A N 1
ATOM 1474 C CA . ILE A 1 187 ? 7.792 -17.512 11.815 1.00 66.06 187 ILE A CA 1
ATOM 1475 C C . ILE A 1 187 ? 8.467 -18.880 11.979 1.00 66.06 187 ILE A C 1
ATOM 1477 O O . ILE A 1 187 ? 7.855 -19.899 11.682 1.00 66.06 187 ILE A O 1
ATOM 1481 N N . ARG A 1 188 ? 9.692 -18.900 12.515 1.00 66.31 188 ARG A N 1
ATOM 1482 C CA . ARG A 1 188 ? 10.464 -20.115 12.793 1.00 66.31 188 ARG A CA 1
ATOM 1483 C C . ARG A 1 188 ? 9.936 -20.942 13.977 1.00 66.31 188 ARG A C 1
ATOM 1485 O O . ARG A 1 188 ? 10.262 -22.112 14.065 1.00 66.31 188 ARG A O 1
ATOM 1492 N N . GLU A 1 189 ? 9.151 -20.361 14.884 1.00 74.44 189 GLU A N 1
ATOM 1493 C CA . GLU A 1 189 ? 8.427 -21.116 15.925 1.00 74.44 189 GLU A CA 1
ATOM 1494 C C . GLU A 1 189 ? 7.146 -21.787 15.401 1.00 74.44 189 GLU A C 1
ATOM 1496 O O . GLU A 1 189 ? 6.648 -22.714 16.034 1.00 74.44 189 GLU A O 1
ATOM 1501 N N . ILE A 1 190 ? 6.577 -21.294 14.294 1.00 70.81 190 ILE A N 1
ATOM 1502 C CA . ILE A 1 190 ? 5.297 -21.775 13.745 1.00 70.81 190 ILE A CA 1
ATOM 1503 C C . ILE A 1 190 ? 5.500 -22.825 12.638 1.00 70.81 190 ILE A C 1
ATOM 1505 O O . ILE A 1 190 ? 4.615 -23.659 12.443 1.00 70.81 190 ILE A O 1
ATOM 1509 N N . GLY A 1 191 ? 6.617 -22.765 11.904 1.00 50.62 191 GLY A N 1
ATOM 1510 C CA . GLY A 1 191 ? 7.015 -23.761 10.897 1.00 50.62 191 GLY A CA 1
ATOM 1511 C C . GLY A 1 191 ? 7.919 -24.835 11.475 1.00 50.62 191 GLY A C 1
ATOM 1512 O O . GLY A 1 191 ? 7.749 -26.002 11.065 1.00 50.62 191 GLY A O 1
#

Nearest PDB structures (foldseek):
  5sv0-assembly2_J  TM=2.047E-01  e=2.098E+00  Escherichia coli DH1
  2v0o-assembly2_C  TM=2.538E-01  e=5.056E+00  Homo sapiens

Mean predicted aligned error: 8.04 Å

Sequence (191 aa):
MNITHIMKDSLKYPFSDWKKFLIFGIILVFTNMFSIISLFTDDLTLAFGSLVSGFIIGFLAKGYLFRIIKSSKTSGEEPPKFNAWGGMFKDGIKVLLVGLVYLIIPFFLIVILGLFLLEIFGNLILNLGGTLSTSATYGFGIDFLLLVAILYVVLIVPITLLALANMARNDSKLRSAFRFHELFSKIREIG

Radius of gyration: 22.1 Å; Cα contacts (8 Å, |Δi|>4): 142; chains: 1; bounding box: 56×49×56 Å

Organism: NCBI:txid118062

InterPro domains:
  IPR025098 Protein of unknown function DUF4013 [PF13197] (51-188)

Solvent-accessible surface area (backbone atoms only — not comparable to full-atom values): 10322 Å² total; per-residue (Å²): 136,60,67,68,58,55,52,50,54,62,54,42,29,58,60,63,38,56,66,61,42,50,53,52,52,50,51,52,51,51,27,51,49,24,52,51,50,37,76,76,46,90,51,63,68,60,21,53,52,27,43,54,51,18,50,57,47,40,28,37,52,50,8,47,54,49,46,46,59,36,41,68,78,52,91,60,66,55,69,77,77,98,78,52,64,72,59,21,36,57,45,11,52,49,52,45,55,51,51,44,57,70,46,50,58,54,48,52,51,52,52,55,53,43,56,55,51,43,54,53,52,52,52,50,40,57,75,72,69,50,85,70,53,72,68,56,55,54,48,55,44,51,54,50,47,50,51,51,52,52,55,47,51,68,59,44,51,62,55,49,53,51,20,51,49,43,12,33,74,50,81,66,36,70,71,46,36,70,42,57,70,63,52,54,51,52,53,64,73,75,108

Secondary structure (DSSP, 8-state):
--HHHHHHHHHHHHHTTHHHHHHHHHHHHHHHHHHHHHHH---HHHHHHHHHHHHHHHHHHHHHHHHHHHHTTTT-SSPPPTT-HHHHHHHHHHHHHHHHHHHHHHHHHHHHHHHHHHHHHHHHHHHTT----HHHHHHHHHHHHHHHHHHHHHHHHHHHHHHHHHHHHTTT-HHHHT-HHHHHHHHHHH-